Protein AF-A0A1B6HTI0-F1 (afdb_monomer)

pLDDT: mean 84.94, std 17.27, range [33.19, 98.06]

Radius of gyration: 56.76 Å; Cα contacts (8 Å, |Δi|>4): 14; chains: 1; bounding box: 113×42×189 Å

Structure (mmCIF, N/CA/C/O backbone):
data_AF-A0A1B6HTI0-F1
#
_entry.id   AF-A0A1B6HTI0-F1
#
loop_
_atom_site.group_PDB
_atom_site.id
_atom_site.type_symbol
_atom_site.label_atom_id
_atom_site.label_alt_id
_atom_site.label_comp_id
_atom_site.label_asym_id
_atom_site.label_entity_id
_atom_site.label_seq_id
_atom_site.pdbx_PDB_ins_code
_atom_site.Cartn_x
_atom_site.Cartn_y
_atom_site.Cartn_z
_atom_site.occupancy
_atom_site.B_iso_or_equiv
_atom_site.auth_seq_id
_atom_site.auth_comp_id
_atom_site.auth_asym_id
_atom_site.auth_atom_id
_atom_site.pdbx_PDB_model_num
ATOM 1 N N . MET A 1 1 ? -20.331 18.052 -27.750 1.00 40.56 1 MET A N 1
ATOM 2 C CA . MET A 1 1 ? -19.015 17.388 -27.880 1.00 40.56 1 MET A CA 1
ATOM 3 C C . MET A 1 1 ? -18.563 16.748 -26.558 1.00 40.56 1 MET A C 1
ATOM 5 O O . MET A 1 1 ? -17.476 17.022 -26.083 1.00 40.56 1 MET A O 1
ATOM 9 N N . LEU A 1 2 ? -19.399 15.906 -25.933 1.00 37.31 2 LEU A N 1
ATOM 10 C CA . LEU A 1 2 ? -19.111 15.277 -24.624 1.00 37.31 2 LEU A CA 1
ATOM 11 C C . LEU A 1 2 ? -19.532 13.792 -24.571 1.00 37.31 2 LEU A C 1
ATOM 13 O O . LEU A 1 2 ? -19.594 13.203 -23.496 1.00 37.31 2 LEU A O 1
ATOM 17 N N . ARG A 1 3 ? -19.853 13.174 -25.719 1.00 37.75 3 ARG A N 1
ATOM 18 C CA . ARG A 1 3 ? -20.312 11.773 -25.777 1.00 37.75 3 ARG A CA 1
ATOM 19 C C . ARG A 1 3 ? -19.250 10.768 -26.225 1.00 37.75 3 ARG A C 1
ATOM 21 O O . ARG A 1 3 ? -19.410 9.596 -25.904 1.00 37.75 3 ARG A O 1
ATOM 28 N N . ASP A 1 4 ? -18.139 11.207 -26.813 1.00 40.34 4 ASP A N 1
ATOM 29 C CA . ASP A 1 4 ? -17.169 10.269 -27.403 1.00 40.34 4 ASP A CA 1
ATOM 30 C C . ASP A 1 4 ? -16.055 9.817 -26.439 1.00 40.34 4 ASP A C 1
ATOM 32 O O . ASP A 1 4 ? -15.454 8.764 -26.641 1.00 40.34 4 ASP A O 1
ATOM 36 N N . ASN A 1 5 ? -15.871 10.501 -25.301 1.00 38.66 5 ASN A N 1
ATOM 37 C CA . ASN A 1 5 ? -14.881 10.124 -24.276 1.00 38.66 5 ASN A CA 1
ATOM 38 C C . ASN A 1 5 ? -15.295 8.940 -23.382 1.00 38.66 5 ASN A C 1
ATOM 40 O O . ASN A 1 5 ? -14.497 8.473 -22.572 1.00 38.66 5 ASN A O 1
ATOM 44 N N . LYS A 1 6 ? -16.526 8.421 -23.511 1.00 41.34 6 LYS A N 1
ATOM 45 C CA . LYS A 1 6 ? -16.956 7.235 -22.748 1.00 41.34 6 LYS A CA 1
ATOM 46 C C . LYS A 1 6 ? -16.419 5.919 -23.316 1.00 41.34 6 LYS A C 1
ATOM 48 O O . LYS A 1 6 ? -16.275 4.973 -22.551 1.00 41.34 6 LYS A O 1
ATOM 53 N N . SER A 1 7 ? -16.092 5.862 -24.610 1.00 43.28 7 SER A N 1
ATOM 54 C CA . SER A 1 7 ? -15.631 4.620 -25.254 1.00 43.28 7 SER A CA 1
ATOM 55 C C . SER A 1 7 ? -14.179 4.259 -24.910 1.00 43.28 7 SER A C 1
ATOM 57 O O . SER A 1 7 ? -13.844 3.081 -24.825 1.00 43.28 7 SER A O 1
ATOM 59 N N . PHE A 1 8 ? -13.338 5.262 -24.635 1.00 41.91 8 PHE A N 1
ATOM 60 C CA . PHE A 1 8 ? -11.923 5.066 -24.303 1.00 41.91 8 PHE A CA 1
ATOM 61 C C . PHE A 1 8 ? -11.697 4.703 -22.825 1.00 41.91 8 PHE A C 1
ATOM 63 O O . PHE A 1 8 ? -10.754 3.999 -22.486 1.00 41.91 8 PHE A O 1
ATOM 70 N N . LEU A 1 9 ? -12.587 5.144 -21.928 1.00 39.84 9 LEU A N 1
ATOM 71 C CA . LEU A 1 9 ? -12.497 4.836 -20.494 1.00 39.84 9 LEU A CA 1
ATOM 72 C C . LEU A 1 9 ? -13.177 3.506 -20.120 1.00 39.84 9 LEU A C 1
ATOM 74 O O . LEU A 1 9 ? -12.804 2.884 -19.122 1.00 39.84 9 LEU A O 1
ATOM 78 N N . SER A 1 10 ? -14.135 3.021 -20.922 1.00 41.34 10 SER A N 1
ATOM 79 C CA . SER A 1 10 ? -14.778 1.718 -20.681 1.00 41.34 10 SER A CA 1
ATOM 80 C C . SER A 1 10 ? -13.881 0.524 -21.016 1.00 41.34 10 SER A C 1
ATOM 82 O O . SER A 1 10 ? -14.071 -0.554 -20.463 1.00 41.34 10 SER A O 1
ATOM 84 N N . SER A 1 11 ? -12.893 0.690 -21.898 1.00 40.56 11 SER A N 1
ATOM 85 C CA . SER A 1 11 ? -11.950 -0.375 -22.267 1.00 40.56 11 SER A CA 1
ATOM 86 C C . SER A 1 11 ? -10.852 -0.605 -21.221 1.00 40.56 11 SER A C 1
ATOM 88 O O . SER A 1 11 ? -10.284 -1.694 -21.176 1.00 40.56 11 SER A O 1
ATOM 90 N N . ILE A 1 12 ? -10.583 0.377 -20.352 1.00 42.47 12 ILE A N 1
ATOM 91 C CA . ILE A 1 12 ? -9.500 0.314 -19.353 1.00 42.47 12 ILE A CA 1
ATOM 92 C C . ILE A 1 12 ? -9.990 -0.262 -18.014 1.00 42.47 12 ILE A C 1
ATOM 94 O O . ILE A 1 12 ? -9.231 -0.911 -17.300 1.00 42.47 12 ILE A O 1
ATOM 98 N N . THR A 1 13 ? -11.276 -0.113 -17.688 1.00 38.06 13 THR A N 1
ATOM 99 C CA . THR A 1 13 ? -11.854 -0.617 -16.427 1.00 38.06 13 THR A CA 1
ATOM 100 C C . THR A 1 13 ? -12.313 -2.081 -16.486 1.00 38.06 13 THR A C 1
ATOM 102 O O . THR A 1 13 ? -12.530 -2.692 -15.445 1.00 38.06 13 THR A O 1
ATOM 105 N N . ALA A 1 14 ? -12.403 -2.690 -17.675 1.00 36.19 14 ALA A N 1
ATOM 106 C CA . ALA A 1 14 ? -12.912 -4.056 -17.848 1.00 36.19 14 ALA A CA 1
ATOM 107 C C . ALA A 1 14 ? -11.855 -5.179 -17.723 1.00 36.19 14 ALA A C 1
ATOM 109 O O . ALA A 1 14 ? -12.197 -6.351 -17.863 1.00 36.19 14 ALA A O 1
ATOM 110 N N . LYS A 1 15 ? -10.578 -4.864 -17.461 1.00 45.03 15 LYS A N 1
ATOM 111 C CA . LYS A 1 15 ? -9.481 -5.855 -17.412 1.00 45.03 15 LYS A CA 1
ATOM 112 C C . LYS A 1 15 ? -8.859 -6.058 -16.022 1.00 45.03 15 LYS A C 1
ATOM 114 O O . LYS A 1 15 ? -7.686 -6.390 -15.922 1.00 45.03 15 LYS A O 1
ATOM 119 N N . SER A 1 16 ? -9.642 -5.959 -14.944 1.00 41.16 16 SER A N 1
ATOM 120 C CA . SER A 1 16 ? -9.239 -6.520 -13.635 1.00 41.16 16 SER A CA 1
ATOM 121 C C . SER A 1 16 ? -9.658 -7.993 -13.459 1.00 41.16 16 SER A C 1
ATOM 123 O O . SER A 1 16 ? -9.790 -8.482 -12.338 1.00 41.16 16 SER A O 1
ATOM 125 N N . GLY A 1 17 ? -9.903 -8.701 -14.565 1.00 35.47 17 GLY A N 1
ATOM 126 C CA . GLY A 1 17 ? -10.264 -10.114 -14.592 1.00 35.47 17 GLY A CA 1
ATOM 127 C C . GLY A 1 17 ? -9.179 -10.931 -15.280 1.00 35.47 17 GLY A C 1
ATOM 128 O O . GLY A 1 17 ? -9.035 -10.881 -16.498 1.00 35.47 17 GLY A O 1
ATOM 129 N N . ASN A 1 18 ? -8.428 -11.665 -14.466 1.00 44.03 18 ASN A N 1
ATOM 130 C CA . ASN A 1 18 ? -7.494 -12.735 -14.801 1.00 44.03 18 ASN A CA 1
ATOM 131 C C . ASN A 1 18 ? -7.735 -13.384 -16.189 1.00 44.03 18 ASN A C 1
ATOM 133 O O . ASN A 1 18 ? -8.681 -14.149 -16.355 1.00 44.03 18 ASN A O 1
ATOM 137 N N . SER A 1 19 ? -6.896 -13.096 -17.191 1.00 33.19 19 SER A N 1
ATOM 138 C CA . SER A 1 19 ? -6.660 -13.980 -18.346 1.00 33.19 19 SER A CA 1
ATOM 139 C C . SER A 1 19 ? -5.492 -13.486 -19.203 1.00 33.19 19 SER A C 1
ATOM 141 O O . SER A 1 19 ? -5.392 -12.315 -19.562 1.00 33.19 19 SER A O 1
ATOM 143 N N . SER A 1 20 ? -4.609 -14.426 -19.530 1.00 43.84 20 SER A N 1
ATOM 144 C CA . SER A 1 20 ? -3.584 -14.330 -20.567 1.00 43.84 20 SER A CA 1
ATOM 145 C C . SER A 1 20 ? -4.188 -13.807 -21.875 1.00 43.84 20 SER A C 1
ATOM 147 O O . SER A 1 20 ? -4.957 -14.512 -22.527 1.00 43.84 20 SER A O 1
ATOM 149 N N . VAL A 1 21 ? -3.861 -12.572 -22.266 1.00 35.88 21 VAL A N 1
ATOM 150 C CA . VAL A 1 21 ? -4.208 -12.030 -23.585 1.00 35.88 21 VAL A CA 1
ATOM 151 C C . VAL A 1 21 ? -2.997 -11.288 -24.126 1.00 35.88 21 VAL A C 1
ATOM 153 O O . VAL A 1 21 ? -2.669 -10.192 -23.687 1.00 35.88 21 VAL A O 1
ATOM 156 N N . ARG A 1 22 ? -2.343 -11.934 -25.091 1.00 36.66 22 ARG A N 1
ATOM 157 C CA . ARG A 1 22 ? -1.335 -11.393 -26.006 1.00 36.66 22 ARG A CA 1
ATOM 158 C C . ARG A 1 22 ? -1.729 -9.970 -26.433 1.00 36.66 22 ARG A C 1
ATOM 160 O O . ARG A 1 22 ? -2.713 -9.800 -27.152 1.00 36.66 22 ARG A O 1
ATOM 167 N N . GLU A 1 23 ? -0.998 -8.966 -25.955 1.00 38.53 23 GLU A N 1
ATOM 168 C CA . GLU A 1 23 ? -1.217 -7.559 -26.301 1.00 38.53 23 GLU A CA 1
ATOM 169 C C . GLU A 1 23 ? -0.928 -7.354 -27.790 1.00 38.53 23 GLU A C 1
ATOM 171 O O . GLU A 1 23 ? 0.210 -7.437 -28.248 1.00 38.53 23 GLU A O 1
ATOM 176 N N . GLN A 1 24 ? -1.982 -7.139 -28.575 1.00 38.59 24 GLN A N 1
ATOM 177 C CA . GLN A 1 24 ? -1.845 -6.494 -29.874 1.00 38.59 24 GLN A CA 1
ATOM 178 C C . GLN A 1 24 ? -1.640 -4.992 -29.627 1.00 38.59 24 GLN A C 1
ATOM 180 O O . GLN A 1 24 ? -2.386 -4.429 -28.818 1.00 38.59 24 GLN A O 1
ATOM 185 N N . PRO A 1 25 ? -0.669 -4.346 -30.298 1.00 42.59 25 PRO A N 1
ATOM 186 C CA . PRO A 1 25 ? -0.415 -2.919 -30.132 1.00 42.59 25 PRO A CA 1
ATOM 187 C C . PRO A 1 25 ? -1.673 -2.115 -30.488 1.00 42.59 25 PRO A C 1
ATOM 189 O O . PRO A 1 25 ? -2.406 -2.459 -31.422 1.00 42.59 25 PRO A O 1
ATOM 192 N N . ALA A 1 26 ? -1.965 -1.078 -29.701 1.00 63.59 26 ALA A N 1
ATOM 193 C CA . ALA A 1 26 ? -3.155 -0.247 -29.880 1.00 63.59 26 ALA A CA 1
ATOM 194 C C . ALA A 1 26 ? -3.166 0.383 -31.289 1.00 63.59 26 ALA A C 1
ATOM 196 O O . ALA A 1 26 ? -2.109 0.644 -31.855 1.00 63.59 26 ALA A O 1
ATOM 197 N N . LYS A 1 27 ? -4.345 0.656 -31.872 1.00 59.34 27 LYS A N 1
ATOM 198 C CA . LYS A 1 27 ? -4.475 1.249 -33.228 1.00 59.34 27 LYS A CA 1
ATOM 199 C C . LYS A 1 27 ? -3.588 2.485 -33.445 1.00 59.34 27 LYS A C 1
ATOM 201 O O . LYS A 1 27 ? -3.054 2.671 -34.533 1.00 59.34 27 LYS A O 1
ATOM 206 N N . ASP A 1 28 ? -3.390 3.280 -32.401 1.00 64.31 28 ASP A N 1
ATOM 207 C CA . ASP A 1 28 ? -2.548 4.479 -32.427 1.00 64.31 28 ASP A CA 1
ATOM 208 C C . ASP A 1 28 ? -1.057 4.146 -32.603 1.00 64.31 28 ASP A C 1
ATOM 210 O O . ASP A 1 28 ? -0.312 4.876 -33.245 1.00 64.31 28 ASP A O 1
ATOM 214 N N . GLU A 1 29 ? -0.623 3.001 -32.087 1.00 66.25 29 GLU A N 1
ATOM 215 C CA . GLU A 1 29 ? 0.746 2.499 -32.188 1.00 66.25 29 GLU A CA 1
ATOM 216 C C . GLU A 1 29 ? 1.046 1.958 -33.595 1.00 66.25 29 GLU A C 1
ATOM 218 O O . GLU A 1 29 ? 2.151 2.132 -34.107 1.00 66.25 29 GLU A O 1
ATOM 223 N N . TYR A 1 30 ? 0.028 1.410 -34.269 1.00 72.31 30 TYR A N 1
ATOM 224 C CA . TYR A 1 30 ? 0.107 1.043 -35.685 1.00 72.31 30 TYR A CA 1
ATOM 225 C C . TYR A 1 30 ? 0.225 2.277 -36.592 1.00 72.31 30 TYR A C 1
ATOM 227 O O . TYR A 1 30 ? 1.070 2.302 -37.483 1.00 72.31 30 TYR A O 1
ATOM 235 N N . HIS A 1 31 ? -0.559 3.328 -36.328 1.00 75.06 31 HIS A N 1
ATOM 236 C CA . HIS A 1 31 ? -0.460 4.588 -37.070 1.00 75.06 31 HIS A CA 1
ATOM 237 C C . HIS A 1 31 ? 0.896 5.283 -36.880 1.00 75.06 31 HIS A C 1
ATOM 239 O O . HIS A 1 31 ? 1.433 5.838 -37.835 1.00 75.06 31 HIS A O 1
ATOM 245 N N . ILE A 1 32 ? 1.492 5.211 -35.685 1.00 78.69 32 ILE A N 1
ATOM 246 C CA . ILE A 1 32 ? 2.848 5.732 -35.446 1.00 78.69 32 ILE A CA 1
ATOM 247 C C . ILE A 1 32 ? 3.882 4.975 -36.291 1.00 78.69 32 ILE A C 1
ATOM 249 O O . ILE A 1 32 ? 4.694 5.609 -36.960 1.00 78.69 32 ILE A O 1
ATOM 253 N N . MET A 1 33 ? 3.825 3.639 -36.321 1.00 80.50 33 MET A N 1
ATOM 254 C CA . MET A 1 33 ? 4.720 2.823 -37.155 1.00 80.50 33 MET A CA 1
ATOM 255 C C . MET A 1 33 ? 4.557 3.099 -38.658 1.00 80.50 33 MET A C 1
ATOM 257 O O . MET A 1 33 ? 5.528 3.057 -39.414 1.00 80.50 33 MET A O 1
ATOM 261 N N . GLU A 1 34 ? 3.331 3.360 -39.109 1.00 85.25 34 GLU A N 1
ATOM 262 C CA . GLU A 1 34 ? 3.035 3.686 -40.505 1.00 85.25 34 GLU A CA 1
ATOM 263 C C . GLU A 1 34 ? 3.629 5.047 -40.899 1.00 85.25 34 GLU A C 1
ATOM 265 O O . GLU A 1 34 ? 4.326 5.139 -41.909 1.00 85.25 34 GLU A O 1
ATOM 270 N N . ILE A 1 35 ? 3.488 6.062 -40.039 1.00 85.38 35 ILE A N 1
ATOM 271 C CA . ILE A 1 35 ? 4.112 7.383 -40.219 1.00 85.38 35 ILE A CA 1
ATOM 272 C C . ILE A 1 35 ? 5.646 7.280 -40.226 1.00 85.38 35 ILE A C 1
ATOM 274 O O . ILE A 1 35 ? 6.305 7.908 -41.055 1.00 85.38 35 ILE A O 1
ATOM 278 N N . GLU A 1 36 ? 6.239 6.469 -39.342 1.00 86.44 36 GLU A N 1
ATOM 279 C CA . GLU A 1 36 ? 7.692 6.234 -39.333 1.00 86.44 36 GLU A CA 1
ATOM 280 C C . GLU A 1 36 ? 8.169 5.611 -40.652 1.00 86.44 36 GLU A C 1
ATOM 282 O O . GLU A 1 36 ? 9.200 5.999 -41.209 1.00 86.44 36 GLU A O 1
ATOM 287 N N . LYS A 1 37 ? 7.403 4.662 -41.195 1.00 88.88 37 LYS A N 1
ATOM 288 C CA . LYS A 1 37 ? 7.700 4.040 -42.486 1.00 88.88 37 LYS A CA 1
ATOM 289 C C . LYS A 1 37 ? 7.603 5.043 -43.640 1.00 88.88 37 LYS A C 1
ATOM 291 O O . LYS A 1 37 ? 8.460 5.029 -44.525 1.00 88.88 37 LYS A O 1
ATOM 296 N N . GLU A 1 38 ? 6.595 5.909 -43.632 1.00 90.12 38 GLU A N 1
ATOM 297 C CA . GLU A 1 38 ? 6.418 6.953 -44.646 1.00 90.12 38 GLU A CA 1
ATOM 298 C C . GLU A 1 38 ? 7.545 7.990 -44.615 1.00 90.12 38 GLU A C 1
ATOM 300 O O . GLU A 1 38 ? 8.076 8.341 -45.669 1.00 90.12 38 GLU A O 1
ATOM 305 N N . ILE A 1 39 ? 7.978 8.423 -43.427 1.00 89.88 39 ILE A N 1
ATOM 306 C CA . ILE A 1 39 ? 9.097 9.365 -43.273 1.00 89.88 39 ILE A CA 1
ATOM 307 C C . ILE A 1 39 ? 10.400 8.758 -43.787 1.00 89.88 39 ILE A C 1
ATOM 309 O O . ILE A 1 39 ? 11.094 9.404 -44.567 1.00 89.88 39 ILE A O 1
ATOM 313 N N . ASN A 1 40 ? 10.691 7.499 -43.452 1.00 88.44 40 ASN A N 1
ATOM 314 C CA . ASN A 1 40 ? 11.875 6.804 -43.968 1.00 88.44 40 ASN A CA 1
ATOM 315 C C . ASN A 1 40 ? 11.866 6.694 -45.506 1.00 88.44 40 ASN A C 1
ATOM 317 O O . ASN A 1 40 ? 12.900 6.838 -46.158 1.00 88.44 40 ASN A O 1
ATOM 321 N N . ASN A 1 41 ? 10.696 6.471 -46.112 1.00 90.69 41 ASN A N 1
ATOM 322 C CA . ASN A 1 41 ? 10.568 6.427 -47.569 1.00 90.69 41 ASN A CA 1
ATOM 323 C C . ASN A 1 41 ? 10.753 7.816 -48.212 1.00 90.69 41 ASN A C 1
ATOM 325 O O . ASN A 1 41 ? 11.413 7.962 -49.246 1.00 90.69 41 ASN A O 1
ATOM 329 N N . CYS A 1 42 ? 10.208 8.853 -47.575 1.00 89.25 42 CYS A N 1
ATOM 330 C CA . CYS A 1 42 ? 10.412 10.243 -47.973 1.00 89.25 42 CYS A CA 1
ATOM 331 C C . CYS A 1 42 ? 11.893 10.644 -47.887 1.00 89.25 42 CYS A C 1
ATOM 333 O O . CYS A 1 42 ? 12.388 11.304 -48.796 1.00 89.25 42 CYS A O 1
ATOM 335 N N . GLU A 1 43 ? 12.630 10.186 -46.870 1.00 89.56 43 GLU A N 1
ATOM 336 C CA . GLU A 1 43 ? 14.074 10.429 -46.733 1.00 89.56 43 GLU A CA 1
ATOM 337 C C . GLU A 1 43 ? 14.852 9.892 -47.930 1.00 89.56 43 GLU A C 1
ATOM 339 O O . GLU A 1 43 ? 15.664 10.595 -48.536 1.00 89.56 43 GLU A O 1
ATOM 344 N N . GLN A 1 44 ? 14.569 8.642 -48.296 1.00 89.12 44 GLN A N 1
ATOM 345 C CA . GLN A 1 44 ? 15.219 7.977 -49.416 1.00 89.12 44 GLN A CA 1
ATOM 346 C C . GLN A 1 44 ? 14.913 8.685 -50.744 1.00 89.12 44 GLN A C 1
ATOM 348 O O . GLN A 1 44 ? 15.797 8.854 -51.589 1.00 89.12 44 GLN A O 1
ATOM 353 N N . THR A 1 45 ? 13.675 9.153 -50.903 1.00 90.38 45 THR A N 1
ATOM 354 C CA . THR A 1 45 ? 13.231 9.905 -52.082 1.00 90.38 45 THR A CA 1
ATOM 355 C C . THR A 1 45 ? 13.904 11.280 -52.153 1.00 90.38 45 THR A C 1
ATOM 357 O O . THR A 1 45 ? 14.453 11.637 -53.195 1.00 90.38 45 THR A O 1
ATOM 360 N N . CYS A 1 46 ? 13.952 12.021 -51.041 1.00 88.94 46 CYS A N 1
ATOM 361 C CA . CYS A 1 46 ? 14.636 13.312 -50.937 1.00 88.94 46 CYS A CA 1
ATOM 362 C C . CYS A 1 46 ? 16.133 13.192 -51.243 1.00 88.94 46 CYS A C 1
ATOM 364 O O . CYS A 1 46 ? 16.663 14.003 -51.996 1.00 88.94 46 CYS A O 1
ATOM 366 N N . ARG A 1 47 ? 16.812 12.157 -50.727 1.00 89.38 47 ARG A N 1
ATOM 367 C CA . ARG A 1 47 ? 18.236 11.905 -51.015 1.00 89.38 47 ARG A CA 1
ATOM 368 C C . ARG A 1 47 ? 18.499 11.656 -52.495 1.00 89.38 47 ARG A C 1
ATOM 370 O O . ARG A 1 47 ? 19.437 12.225 -53.045 1.00 89.38 47 ARG A O 1
ATOM 377 N N . THR A 1 48 ? 17.669 10.830 -53.127 1.00 89.81 48 THR A N 1
ATOM 378 C CA . THR A 1 48 ? 17.806 10.500 -54.554 1.00 89.81 48 THR A CA 1
ATOM 379 C C . THR A 1 48 ? 17.573 11.743 -55.416 1.00 89.81 48 THR A C 1
ATOM 381 O O . THR A 1 48 ? 18.393 12.071 -56.266 1.00 89.81 48 THR A O 1
ATOM 384 N N . MET A 1 49 ? 16.522 12.511 -55.114 1.00 88.00 49 MET A N 1
ATOM 385 C CA . MET A 1 49 ? 16.219 13.765 -55.806 1.00 88.00 49 MET A CA 1
ATOM 386 C C . MET A 1 49 ? 17.333 14.812 -55.638 1.00 88.00 49 MET A C 1
ATOM 388 O O . MET A 1 49 ? 17.679 15.492 -56.600 1.00 88.00 49 MET A O 1
ATOM 392 N N . CYS A 1 50 ? 17.918 14.947 -54.444 1.00 87.69 50 CYS A N 1
ATOM 393 C CA . CYS A 1 50 ? 19.051 15.849 -54.228 1.00 87.69 50 CYS A CA 1
ATOM 394 C C . CYS A 1 50 ? 20.270 15.447 -55.072 1.00 87.69 50 CYS A C 1
ATOM 396 O O . CYS A 1 50 ? 20.852 16.318 -55.713 1.00 87.69 50 CYS A O 1
ATOM 398 N N . ALA A 1 51 ? 20.608 14.153 -55.136 1.00 87.69 51 ALA A N 1
ATOM 399 C CA . ALA A 1 51 ? 21.717 13.656 -55.955 1.00 87.69 51 ALA A CA 1
ATOM 400 C C . ALA A 1 51 ? 21.517 13.959 -57.454 1.00 87.69 51 ALA A C 1
ATOM 402 O O . ALA A 1 51 ? 22.437 14.429 -58.120 1.00 87.69 51 ALA A O 1
ATOM 403 N N . ASP A 1 52 ? 20.297 13.786 -57.971 1.00 86.31 52 ASP A N 1
ATOM 404 C CA . ASP A 1 52 ? 19.978 14.088 -59.372 1.00 86.31 52 ASP A CA 1
ATOM 405 C C . ASP A 1 52 ? 20.075 15.596 -59.684 1.00 86.31 52 ASP A C 1
ATOM 407 O O . ASP A 1 52 ? 20.553 15.998 -60.750 1.00 86.31 52 ASP A O 1
ATOM 411 N N . LEU A 1 53 ? 19.652 16.454 -58.747 1.00 86.06 53 LEU A N 1
ATOM 412 C CA . LEU A 1 53 ? 19.658 17.914 -58.908 1.00 86.06 53 LEU A CA 1
ATOM 413 C C . LEU A 1 53 ? 21.059 18.537 -58.795 1.00 86.06 53 LEU A C 1
ATOM 415 O O . LEU A 1 53 ? 21.263 19.642 -59.313 1.00 86.06 53 LEU A O 1
ATOM 419 N N . GLU A 1 54 ? 22.014 17.852 -58.160 1.00 85.12 54 GLU A N 1
ATOM 420 C CA . GLU A 1 54 ? 23.417 18.279 -58.040 1.00 85.12 54 GLU A CA 1
ATOM 421 C C . GLU A 1 54 ? 24.167 18.252 -59.381 1.00 85.12 54 GLU A C 1
ATOM 423 O O . GLU A 1 54 ? 25.104 19.027 -59.577 1.00 85.12 54 GLU A O 1
ATOM 428 N N . HIS A 1 55 ? 23.727 17.433 -60.341 1.00 82.94 55 HIS A N 1
ATOM 429 C CA . HIS A 1 55 ? 24.376 17.292 -61.647 1.00 82.94 55 HIS A CA 1
ATOM 430 C C . HIS A 1 55 ? 24.085 18.439 -62.634 1.00 82.94 55 HIS A C 1
ATOM 432 O O . HIS A 1 55 ? 24.706 18.497 -63.698 1.00 82.94 55 HIS A O 1
ATOM 438 N N . SER A 1 56 ? 23.180 19.371 -62.301 1.00 83.62 56 SER A N 1
ATOM 439 C CA . SER A 1 56 ? 22.838 20.519 -63.152 1.00 83.62 56 SER A CA 1
ATOM 440 C C . SER A 1 56 ? 23.071 21.871 -62.443 1.00 83.62 56 SER A C 1
ATOM 442 O O . SER A 1 56 ? 22.520 22.123 -61.365 1.00 83.62 56 SER A O 1
ATOM 444 N N . PRO A 1 57 ? 23.837 22.804 -63.053 1.00 75.44 57 PRO A N 1
ATOM 445 C CA . PRO A 1 57 ? 24.163 24.106 -62.456 1.00 75.44 57 PRO A CA 1
ATOM 446 C C . PRO A 1 57 ? 22.946 24.991 -62.155 1.00 75.44 57 PRO A C 1
ATOM 448 O O . PRO A 1 57 ? 22.987 25.826 -61.253 1.00 75.44 57 PRO A O 1
ATOM 451 N N . LEU A 1 58 ? 21.852 24.824 -62.907 1.00 79.62 58 LEU A N 1
ATOM 452 C CA . LEU A 1 58 ? 20.621 25.604 -62.736 1.00 79.62 58 LEU A CA 1
ATOM 453 C C . LEU A 1 58 ? 19.754 25.086 -61.577 1.00 79.62 58 LEU A C 1
ATOM 455 O O . LEU A 1 58 ? 18.957 25.845 -61.019 1.00 79.62 58 LEU A O 1
ATOM 459 N N . THR A 1 59 ? 19.908 23.811 -61.210 1.00 81.56 59 THR A N 1
ATOM 460 C CA . THR A 1 59 ? 19.079 23.127 -60.207 1.00 81.56 59 THR A CA 1
ATOM 461 C C . THR A 1 59 ? 19.782 22.914 -58.871 1.00 81.56 59 THR A C 1
ATOM 463 O O . THR A 1 59 ? 19.106 22.845 -57.847 1.00 81.56 59 THR A O 1
ATOM 466 N N . SER A 1 60 ? 21.117 22.908 -58.848 1.00 81.19 60 SER A N 1
ATOM 467 C CA . SER A 1 60 ? 21.930 22.699 -57.640 1.00 81.19 60 SER A CA 1
ATOM 468 C C . SER A 1 60 ? 21.585 23.666 -56.490 1.00 81.19 60 SER A C 1
ATOM 470 O O . SER A 1 60 ? 21.583 23.280 -55.323 1.00 81.19 60 SER A O 1
ATOM 472 N N . ARG A 1 61 ? 21.154 24.900 -56.795 1.00 82.00 61 ARG A N 1
ATOM 473 C CA . ARG A 1 61 ? 20.702 25.882 -55.786 1.00 82.00 61 ARG A CA 1
ATOM 474 C C . ARG A 1 61 ? 19.492 25.434 -54.950 1.00 82.00 61 ARG A C 1
ATOM 476 O O . ARG A 1 61 ? 19.314 25.935 -53.845 1.00 82.00 61 ARG A O 1
ATOM 483 N N . TYR A 1 62 ? 18.657 24.525 -55.462 1.00 86.25 62 TYR A N 1
ATOM 484 C CA . TYR A 1 62 ? 17.464 24.036 -54.758 1.00 86.25 62 TYR A CA 1
ATOM 485 C C . TYR A 1 62 ? 17.779 22.927 -53.750 1.00 86.25 62 TYR A C 1
ATOM 487 O O . TYR A 1 62 ? 16.999 22.719 -52.826 1.00 86.25 62 TYR A O 1
ATOM 495 N N . VAL A 1 63 ? 18.934 22.265 -53.873 1.00 88.81 63 VAL A N 1
ATOM 496 C CA . VAL A 1 63 ? 19.374 21.196 -52.959 1.00 88.81 63 VAL A CA 1
ATOM 497 C C . VAL A 1 63 ? 19.485 21.717 -51.523 1.00 88.81 63 VAL A C 1
ATOM 499 O O . VAL A 1 63 ? 19.031 21.064 -50.586 1.00 88.81 63 VAL A O 1
ATOM 502 N N . ALA A 1 64 ? 20.003 22.937 -51.347 1.00 87.12 64 ALA A N 1
ATOM 503 C CA . ALA A 1 64 ? 20.088 23.584 -50.038 1.00 87.12 64 ALA A CA 1
ATOM 504 C C . ALA A 1 64 ? 18.704 23.822 -49.404 1.00 87.12 64 ALA A C 1
ATOM 506 O O . ALA A 1 64 ? 18.535 23.615 -48.203 1.00 87.12 64 ALA A O 1
ATOM 507 N N . GLU A 1 65 ? 17.708 24.212 -50.205 1.00 88.44 65 GLU A N 1
ATOM 508 C CA . GLU A 1 65 ? 16.347 24.466 -49.720 1.00 88.44 65 GLU A CA 1
ATOM 509 C C . GLU A 1 65 ? 15.605 23.158 -49.406 1.00 88.44 65 GLU A C 1
ATOM 511 O O . GLU A 1 65 ? 14.936 23.058 -48.380 1.00 88.44 65 GLU A O 1
ATOM 516 N N . ILE A 1 66 ? 15.786 22.120 -50.231 1.00 90.00 66 ILE A N 1
ATOM 517 C CA . ILE A 1 66 ? 15.224 20.781 -49.992 1.00 90.00 66 ILE A CA 1
ATOM 518 C C . ILE A 1 66 ? 15.787 20.189 -48.694 1.00 90.00 66 ILE A C 1
ATOM 520 O O . ILE A 1 66 ? 15.016 19.739 -47.846 1.00 90.00 66 ILE A O 1
ATOM 524 N N . ASN A 1 67 ? 17.106 20.259 -48.488 1.00 89.25 67 ASN A N 1
ATOM 525 C CA . ASN A 1 67 ? 17.740 19.793 -47.251 1.00 89.25 67 ASN A CA 1
ATOM 526 C C . ASN A 1 67 ? 17.269 20.599 -46.030 1.00 89.25 67 ASN A C 1
ATOM 528 O O . ASN A 1 67 ? 16.991 20.025 -44.980 1.00 89.25 67 ASN A O 1
ATOM 532 N N . ARG A 1 68 ? 17.092 21.920 -46.168 1.00 92.62 68 ARG A N 1
ATOM 533 C CA . ARG A 1 68 ? 16.544 22.768 -45.099 1.00 92.62 68 ARG A CA 1
ATOM 534 C C . ARG A 1 68 ? 15.119 22.360 -44.713 1.00 92.62 68 ARG A C 1
ATOM 536 O O . ARG A 1 68 ? 14.806 22.293 -43.523 1.00 92.62 68 ARG A O 1
ATOM 543 N N . ILE A 1 69 ? 14.251 22.108 -45.693 1.00 91.81 69 ILE A N 1
ATOM 544 C CA . ILE A 1 69 ? 12.871 21.658 -45.456 1.00 91.81 69 ILE A CA 1
ATOM 545 C C . ILE A 1 69 ? 12.872 20.269 -44.807 1.00 91.81 69 ILE A C 1
ATOM 547 O O . ILE A 1 69 ? 12.134 20.047 -43.846 1.00 91.81 69 ILE A O 1
ATOM 551 N N . TRP A 1 70 ? 13.734 19.365 -45.275 1.00 91.12 70 TRP A N 1
ATOM 552 C CA . TRP A 1 70 ? 13.909 18.029 -44.707 1.00 91.12 70 TRP A CA 1
ATOM 553 C C . TRP A 1 70 ? 14.333 18.072 -43.232 1.00 91.12 70 TRP A C 1
ATOM 555 O O . TRP A 1 70 ? 13.722 17.419 -42.386 1.00 91.12 70 TRP A O 1
ATOM 565 N N . ASP A 1 71 ? 15.309 18.915 -42.888 1.00 92.38 71 ASP A N 1
ATOM 566 C CA . ASP A 1 71 ? 15.750 19.110 -41.505 1.00 92.38 71 ASP A CA 1
ATOM 567 C C . ASP A 1 71 ? 14.627 19.638 -40.603 1.00 92.38 71 ASP A C 1
ATOM 569 O O . ASP A 1 71 ? 14.498 19.223 -39.448 1.00 92.38 71 ASP A O 1
ATOM 573 N N . LEU A 1 72 ? 13.803 20.563 -41.108 1.00 93.38 72 LEU A N 1
ATOM 574 C CA . LEU A 1 72 ? 12.647 21.085 -40.374 1.00 93.38 72 LEU A CA 1
ATOM 575 C C . LEU A 1 72 ? 11.572 20.011 -40.170 1.00 93.38 72 LEU A C 1
ATOM 577 O O . LEU A 1 72 ? 11.035 19.899 -39.064 1.00 93.38 72 LEU A O 1
ATOM 581 N N . LEU A 1 73 ? 11.295 19.201 -41.194 1.00 91.75 73 LEU A N 1
ATOM 582 C CA . LEU A 1 73 ? 10.357 18.082 -41.114 1.00 91.75 73 LEU A CA 1
ATOM 583 C C . LEU A 1 73 ? 10.816 17.053 -40.073 1.00 91.75 73 LEU A C 1
ATOM 585 O O . LEU A 1 73 ? 10.040 16.693 -39.189 1.00 91.75 73 LEU A O 1
ATOM 589 N N . ASN A 1 74 ? 12.091 16.660 -40.104 1.00 89.81 74 ASN A N 1
ATOM 590 C CA . ASN A 1 74 ? 12.666 15.724 -39.136 1.00 89.81 74 ASN A CA 1
ATOM 591 C C . ASN A 1 74 ? 12.652 16.270 -37.709 1.00 89.81 74 ASN A C 1
ATOM 593 O O . ASN A 1 74 ? 12.313 15.549 -36.770 1.00 89.81 74 ASN A O 1
ATOM 597 N N . LYS A 1 75 ? 12.979 17.553 -37.517 1.00 94.19 75 LYS A N 1
ATOM 598 C CA . LYS A 1 75 ? 12.861 18.201 -36.201 1.00 94.19 75 LYS A CA 1
ATOM 599 C C . LYS A 1 75 ? 11.419 18.174 -35.695 1.00 94.19 75 LYS A C 1
ATOM 601 O O . LYS A 1 75 ? 11.196 17.839 -34.534 1.00 94.19 75 LYS A O 1
ATOM 606 N N . SER A 1 76 ? 10.451 18.491 -36.554 1.00 91.06 76 SER A N 1
ATOM 607 C CA . SER A 1 76 ? 9.024 18.452 -36.217 1.00 91.06 76 SER A CA 1
ATOM 608 C C . SER A 1 76 ? 8.564 17.039 -35.843 1.00 91.06 76 SER A C 1
ATOM 610 O O . SER A 1 76 ? 7.947 16.848 -34.794 1.00 91.06 76 SER A O 1
ATOM 612 N N . HIS A 1 77 ? 8.943 16.031 -36.633 1.00 90.44 77 HIS A N 1
ATOM 613 C CA . HIS A 1 77 ? 8.604 14.635 -36.367 1.00 90.44 77 HIS A CA 1
ATOM 614 C C . HIS A 1 77 ? 9.216 14.124 -35.055 1.00 90.44 77 HIS A C 1
ATOM 616 O O . HIS A 1 77 ? 8.510 13.563 -34.218 1.00 90.44 77 HIS A O 1
ATOM 622 N N . ASN A 1 78 ? 10.500 14.401 -34.812 1.00 89.81 78 ASN A N 1
ATOM 623 C CA . ASN A 1 78 ? 11.166 14.034 -33.560 1.00 89.81 78 ASN A CA 1
ATOM 624 C C . ASN A 1 78 ? 10.514 14.698 -32.339 1.00 89.81 78 ASN A C 1
ATOM 626 O O . ASN A 1 78 ? 10.392 14.075 -31.284 1.00 89.81 78 ASN A O 1
ATOM 630 N N . ASN A 1 79 ? 10.070 15.950 -32.470 1.00 91.19 79 ASN A N 1
ATOM 631 C CA . ASN A 1 79 ? 9.319 16.624 -31.413 1.00 91.19 79 ASN A CA 1
ATOM 632 C C . ASN A 1 79 ? 7.945 15.976 -31.195 1.00 91.19 79 ASN A C 1
ATOM 634 O O . ASN A 1 79 ? 7.546 15.779 -30.051 1.00 91.19 79 ASN A O 1
ATOM 638 N N . SER A 1 80 ? 7.245 15.603 -32.269 1.00 87.69 80 SER A N 1
ATOM 639 C CA . SER A 1 80 ? 5.969 14.885 -32.188 1.00 87.69 80 SER A CA 1
ATOM 640 C C . SER A 1 80 ? 6.117 13.537 -31.475 1.00 87.69 80 SER A C 1
ATOM 642 O O . SER A 1 80 ? 5.329 13.247 -30.577 1.00 87.69 80 SER A O 1
ATOM 644 N N . LYS A 1 81 ? 7.173 12.769 -31.770 1.00 88.12 81 LYS A N 1
ATOM 645 C CA . LYS A 1 81 ? 7.476 11.502 -31.086 1.00 88.12 81 LYS A CA 1
ATOM 646 C C . LYS A 1 81 ? 7.679 11.694 -29.581 1.00 88.12 81 LYS A C 1
ATOM 648 O O . LYS A 1 81 ? 7.018 11.038 -28.783 1.00 88.12 81 LYS A O 1
ATOM 653 N N . LYS A 1 82 ? 8.496 12.680 -29.194 1.00 90.81 82 LYS A N 1
ATOM 654 C CA . LYS A 1 82 ? 8.693 13.038 -27.778 1.00 90.81 82 LYS A CA 1
ATOM 655 C C . LYS A 1 82 ? 7.385 13.429 -27.088 1.00 90.81 82 LYS A C 1
ATOM 657 O O . LYS A 1 82 ? 7.169 13.050 -25.944 1.00 90.81 82 LYS A O 1
ATOM 662 N N . LEU A 1 83 ? 6.516 14.185 -27.763 1.00 88.88 83 LEU A N 1
ATOM 663 C CA . LEU A 1 83 ? 5.210 14.559 -27.213 1.00 88.88 83 LEU A CA 1
ATOM 664 C C . LEU A 1 83 ? 4.312 13.339 -26.994 1.00 88.88 83 LEU A C 1
ATOM 666 O O . LEU A 1 83 ? 3.660 13.258 -25.958 1.00 88.88 83 LEU A O 1
ATOM 670 N N . VAL A 1 84 ? 4.298 12.386 -27.928 1.00 86.56 84 VAL A N 1
ATOM 671 C CA . VAL A 1 84 ? 3.547 11.132 -27.774 1.00 86.56 84 VAL A CA 1
ATOM 672 C C . VAL A 1 84 ? 4.051 10.336 -26.571 1.00 86.56 84 VAL A C 1
ATOM 674 O O . VAL A 1 84 ? 3.231 9.879 -25.777 1.00 86.56 84 VAL A O 1
ATOM 677 N N . ASP A 1 85 ? 5.367 10.217 -26.392 1.00 86.38 85 ASP A N 1
ATOM 678 C CA . ASP A 1 85 ? 5.947 9.506 -25.246 1.00 86.38 85 ASP A CA 1
ATOM 679 C C . ASP A 1 85 ? 5.566 10.171 -23.915 1.00 86.38 85 ASP A C 1
ATOM 681 O O . ASP A 1 85 ? 5.136 9.493 -22.980 1.00 86.38 85 ASP A O 1
ATOM 685 N N . ILE A 1 86 ? 5.626 11.507 -23.852 1.00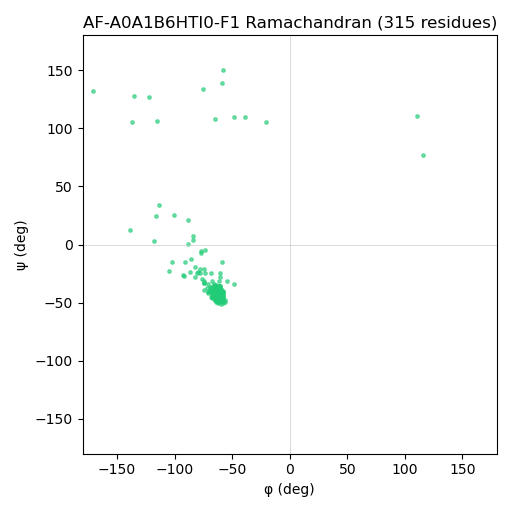 92.00 86 ILE A N 1
ATOM 686 C CA . ILE A 1 86 ? 5.181 12.278 -22.681 1.00 92.00 86 ILE A CA 1
ATOM 687 C C . ILE A 1 86 ? 3.691 12.043 -22.408 1.00 92.00 86 ILE A C 1
ATOM 689 O O . ILE A 1 86 ? 3.301 11.849 -21.261 1.00 92.00 86 ILE A O 1
ATOM 693 N N . ILE A 1 87 ? 2.845 12.042 -23.441 1.00 86.69 87 ILE A N 1
ATOM 694 C CA . ILE A 1 87 ? 1.405 11.799 -23.284 1.00 86.69 87 ILE A CA 1
ATOM 695 C C . ILE A 1 87 ? 1.148 10.375 -22.777 1.00 86.69 87 ILE A C 1
ATOM 697 O O . ILE A 1 87 ? 0.331 10.202 -21.873 1.00 86.69 87 ILE A O 1
ATOM 701 N N . LYS A 1 88 ? 1.847 9.358 -23.304 1.00 85.31 88 LYS A N 1
ATOM 702 C CA . LYS A 1 88 ? 1.737 7.970 -22.822 1.00 85.31 88 LYS A CA 1
ATOM 703 C C . LYS A 1 88 ? 2.095 7.876 -21.334 1.00 85.31 88 LYS A C 1
ATOM 705 O O . LYS A 1 88 ? 1.326 7.304 -20.560 1.00 85.31 88 LYS A O 1
ATOM 710 N N . ASP A 1 89 ? 3.205 8.487 -20.926 1.00 85.81 89 ASP A N 1
ATOM 711 C CA . ASP A 1 89 ? 3.643 8.518 -19.525 1.00 85.81 89 ASP A CA 1
ATOM 712 C C . ASP A 1 89 ? 2.645 9.260 -18.614 1.00 85.81 89 ASP A C 1
ATOM 714 O O . ASP A 1 89 ? 2.274 8.785 -17.534 1.00 85.81 89 ASP A O 1
ATOM 718 N N . GLN A 1 90 ? 2.110 10.390 -19.084 1.00 87.06 90 GLN A N 1
ATOM 719 C CA . GLN A 1 90 ? 1.081 11.143 -18.370 1.00 87.06 90 GLN A CA 1
ATOM 720 C C . GLN A 1 90 ? -0.222 10.351 -18.225 1.00 87.06 90 GLN A C 1
ATOM 722 O O . GLN A 1 90 ? -0.821 10.370 -17.150 1.00 87.06 90 GLN A O 1
ATOM 727 N N . ILE A 1 91 ? -0.657 9.619 -19.255 1.00 85.31 91 ILE A N 1
ATOM 728 C CA . ILE A 1 91 ? -1.844 8.753 -19.189 1.00 85.31 91 ILE A CA 1
ATOM 729 C C . ILE A 1 91 ? -1.654 7.665 -18.127 1.00 85.31 91 ILE A C 1
ATOM 731 O O . ILE A 1 91 ? -2.551 7.457 -17.307 1.00 85.31 91 ILE A O 1
ATOM 735 N N . LEU A 1 92 ? -0.490 7.008 -18.095 1.00 85.06 92 LEU A N 1
ATOM 736 C CA . LEU A 1 92 ? -0.175 5.998 -17.079 1.00 85.06 92 LEU A CA 1
ATOM 737 C C . LEU A 1 92 ? -0.165 6.601 -15.670 1.00 85.06 92 LEU A C 1
ATOM 739 O O . LEU A 1 92 ? -0.748 6.039 -14.739 1.00 85.06 92 LEU A O 1
ATOM 743 N N . THR A 1 93 ? 0.434 7.781 -15.520 1.00 87.88 93 THR A N 1
ATOM 744 C CA . THR A 1 93 ? 0.475 8.513 -14.250 1.00 87.88 93 THR A CA 1
ATOM 745 C C . THR A 1 93 ? -0.925 8.897 -13.770 1.00 87.88 93 THR A C 1
ATOM 747 O O . THR A 1 93 ? -1.255 8.701 -12.597 1.00 87.88 93 THR A O 1
ATOM 750 N N . ILE A 1 94 ? -1.783 9.395 -14.664 1.00 87.69 94 ILE A N 1
ATOM 751 C CA . ILE A 1 94 ? -3.181 9.723 -14.361 1.00 87.69 94 ILE A CA 1
ATOM 752 C C . ILE A 1 94 ? -3.951 8.460 -13.962 1.00 87.69 94 ILE A C 1
ATOM 754 O O . ILE A 1 94 ? -4.661 8.476 -12.956 1.00 87.69 94 ILE A O 1
ATOM 758 N N . ALA A 1 95 ? -3.791 7.356 -14.697 1.00 88.00 95 ALA A N 1
ATOM 759 C CA . ALA A 1 95 ? -4.455 6.092 -14.385 1.00 88.00 95 ALA A CA 1
ATOM 760 C C . ALA A 1 95 ? -4.072 5.583 -12.985 1.00 88.00 95 ALA A C 1
ATOM 762 O O . ALA A 1 95 ? -4.949 5.277 -12.178 1.00 88.00 95 ALA A O 1
ATOM 763 N N . ASN A 1 96 ? -2.777 5.579 -12.656 1.00 83.50 96 ASN A N 1
ATOM 764 C CA . ASN A 1 96 ? -2.283 5.187 -11.335 1.00 83.50 96 ASN A CA 1
ATOM 765 C C . ASN A 1 96 ? -2.805 6.124 -10.227 1.00 83.50 96 ASN A C 1
ATOM 767 O O . ASN A 1 96 ? -3.248 5.680 -9.167 1.00 83.50 96 ASN A O 1
ATOM 771 N N . THR A 1 97 ? -2.825 7.431 -10.487 1.00 89.56 97 THR A N 1
ATOM 772 C CA . THR A 1 97 ? -3.351 8.425 -9.539 1.00 89.56 97 THR A CA 1
ATOM 773 C C . THR A 1 97 ? -4.846 8.226 -9.280 1.00 89.56 97 THR A C 1
ATOM 775 O O . THR A 1 97 ? -5.277 8.296 -8.132 1.00 89.56 97 THR A O 1
ATOM 778 N N . ASN A 1 98 ? -5.632 7.895 -10.306 1.00 86.56 98 ASN A N 1
ATOM 779 C CA . ASN A 1 98 ? -7.056 7.585 -10.158 1.00 86.56 98 ASN A CA 1
ATOM 780 C C . ASN A 1 98 ? -7.301 6.323 -9.319 1.00 86.56 98 ASN A C 1
ATOM 782 O O . ASN A 1 98 ? -8.224 6.308 -8.503 1.00 86.56 98 ASN A O 1
ATOM 786 N N . VAL A 1 99 ? -6.470 5.285 -9.469 1.00 90.94 99 VAL A N 1
ATOM 787 C CA . VAL A 1 99 ? -6.538 4.088 -8.612 1.00 90.94 99 VAL A CA 1
ATOM 788 C C . VAL A 1 99 ? -6.279 4.469 -7.154 1.00 90.94 99 VAL A C 1
ATOM 790 O O . VAL A 1 99 ? -7.093 4.156 -6.286 1.00 90.94 99 VAL A O 1
ATOM 793 N N . LYS A 1 100 ? -5.205 5.222 -6.882 1.00 89.62 100 LYS A N 1
ATOM 794 C CA . LYS A 1 100 ? -4.887 5.703 -5.526 1.00 89.62 100 LYS A CA 1
ATOM 795 C C . LYS A 1 100 ? -6.009 6.559 -4.935 1.00 89.62 100 LYS A C 1
ATOM 797 O O . LYS A 1 100 ? -6.366 6.378 -3.774 1.00 89.62 100 LYS A O 1
ATOM 802 N N . LEU A 1 101 ? -6.592 7.454 -5.733 1.00 92.75 101 LEU A N 1
ATOM 803 C CA . LEU A 1 101 ? -7.710 8.300 -5.318 1.00 92.75 101 LEU A CA 1
ATOM 804 C C . LEU A 1 101 ? -8.956 7.474 -4.975 1.00 92.75 101 LEU A C 1
ATOM 806 O O . LEU A 1 101 ? -9.637 7.769 -3.995 1.00 92.75 101 LEU A O 1
ATOM 810 N N . THR A 1 102 ? -9.240 6.430 -5.756 1.00 90.50 102 THR A N 1
ATOM 811 C CA . THR A 1 102 ? -10.381 5.534 -5.519 1.00 90.50 102 THR A CA 1
ATOM 812 C C . THR A 1 102 ? -10.221 4.797 -4.191 1.00 90.50 102 THR A C 1
ATOM 814 O O . THR A 1 102 ? -11.117 4.862 -3.352 1.00 90.50 102 THR A O 1
ATOM 817 N N . VAL A 1 103 ? -9.049 4.199 -3.951 1.00 91.38 103 VAL A N 1
ATOM 818 C CA . VAL A 1 103 ? -8.736 3.503 -2.691 1.00 91.38 103 VAL A CA 1
ATOM 819 C C . VAL A 1 103 ? -8.824 4.455 -1.492 1.00 91.38 103 VAL A C 1
ATOM 821 O O . VAL A 1 103 ? -9.463 4.134 -0.492 1.00 91.38 103 VAL A O 1
ATOM 824 N N . ALA A 1 104 ? -8.249 5.657 -1.598 1.00 89.44 104 ALA A N 1
ATOM 825 C CA . ALA A 1 104 ? -8.321 6.662 -0.536 1.00 89.44 104 ALA A CA 1
ATOM 826 C C . ALA A 1 104 ? -9.766 7.120 -0.258 1.00 89.44 104 ALA A C 1
ATOM 828 O O . ALA A 1 104 ? -10.151 7.307 0.896 1.00 89.44 104 ALA A O 1
ATOM 829 N N . SER A 1 105 ? -10.591 7.268 -1.301 1.00 92.19 105 SER A N 1
ATOM 830 C CA . SER A 1 105 ? -12.007 7.622 -1.154 1.00 92.19 105 SER A CA 1
ATOM 831 C C . SER A 1 105 ? -12.804 6.530 -0.436 1.00 92.19 105 SER A C 1
ATOM 833 O O . SER A 1 105 ? -13.647 6.837 0.408 1.00 92.19 105 SER A O 1
ATOM 835 N N . GLU A 1 106 ? -12.545 5.258 -0.739 1.00 91.88 106 GLU A N 1
ATOM 836 C CA . GLU A 1 106 ? -13.190 4.127 -0.065 1.00 91.88 106 GLU A CA 1
ATOM 837 C C . GLU A 1 106 ? -12.777 4.020 1.405 1.00 91.88 106 GLU A C 1
ATOM 839 O O . GLU A 1 106 ? -13.650 3.872 2.266 1.00 91.88 106 GLU A O 1
ATOM 844 N N . ALA A 1 107 ? -11.485 4.185 1.704 1.00 89.19 107 ALA A N 1
ATOM 845 C CA . ALA A 1 107 ? -10.978 4.238 3.073 1.00 89.19 107 ALA A CA 1
ATOM 846 C C . ALA A 1 107 ? -11.642 5.372 3.874 1.00 89.19 107 ALA A C 1
ATOM 848 O O . ALA A 1 107 ? -12.208 5.123 4.938 1.00 89.19 107 ALA A O 1
ATOM 849 N N . SER A 1 108 ? -11.699 6.583 3.308 1.00 91.94 108 SER A N 1
ATOM 850 C CA . SER A 1 108 ? -12.344 7.743 3.937 1.00 91.94 108 SER A CA 1
ATOM 851 C C . SER A 1 108 ? -13.839 7.517 4.208 1.00 91.94 108 SER A C 1
ATOM 853 O O . SER A 1 108 ? -14.343 7.867 5.275 1.00 91.94 108 SER A O 1
ATOM 855 N N . LYS A 1 109 ? -14.567 6.855 3.296 1.00 92.44 109 LYS A N 1
ATOM 856 C CA . LYS A 1 109 ? -15.968 6.460 3.543 1.00 92.44 109 LYS A CA 1
ATOM 857 C C . LYS A 1 109 ? -16.093 5.448 4.684 1.00 92.44 109 LYS A C 1
ATOM 859 O O . LYS A 1 109 ? -17.086 5.479 5.412 1.00 92.44 109 LYS A O 1
ATOM 864 N N . GLY A 1 110 ? -15.136 4.531 4.820 1.00 90.50 110 GLY A N 1
ATOM 865 C CA . GLY A 1 110 ? -15.069 3.585 5.935 1.00 90.50 110 GLY A CA 1
ATOM 866 C C . GLY A 1 110 ? -14.841 4.292 7.271 1.00 90.50 110 GLY A C 1
ATOM 867 O O . GLY A 1 110 ? -15.583 4.059 8.226 1.00 90.50 110 GLY A O 1
ATOM 868 N N . GLU A 1 111 ? -13.879 5.211 7.310 1.00 93.75 111 GLU A N 1
ATOM 869 C CA . GLU A 1 111 ? -13.582 6.041 8.480 1.00 93.75 111 GLU A CA 1
ATOM 870 C C . GLU A 1 111 ? -14.780 6.901 8.888 1.00 93.75 111 GLU A C 1
ATOM 872 O O . GLU A 1 111 ? -15.146 6.903 10.061 1.00 93.75 111 GLU A O 1
ATOM 877 N N . GLN A 1 112 ? -15.463 7.542 7.932 1.00 93.50 112 GLN A N 1
ATOM 878 C CA . GLN A 1 112 ? -16.657 8.341 8.220 1.00 93.50 112 GLN A CA 1
ATOM 879 C C . GLN A 1 112 ? -17.750 7.508 8.903 1.00 93.50 112 GLN A C 1
ATOM 881 O O . GLN A 1 112 ? -18.317 7.935 9.905 1.00 93.50 112 GLN A O 1
ATOM 886 N N . LYS A 1 113 ? -18.000 6.279 8.430 1.00 93.38 113 LYS A N 1
ATOM 887 C CA . LYS A 1 113 ? -18.962 5.369 9.077 1.00 93.38 113 LYS A CA 1
ATOM 888 C C . LYS A 1 113 ? -18.554 5.011 10.506 1.00 93.38 113 LYS A C 1
ATOM 890 O O . LYS A 1 113 ? -19.423 4.831 11.358 1.00 93.38 113 LYS A O 1
ATOM 895 N N . ASN A 1 114 ? -17.257 4.865 10.773 1.00 93.56 114 ASN A N 1
ATOM 896 C CA . ASN A 1 114 ? -16.761 4.582 12.119 1.00 93.56 114 ASN A CA 1
ATOM 897 C C . ASN A 1 114 ? -16.899 5.801 13.036 1.00 93.56 114 ASN A C 1
ATOM 899 O O . ASN A 1 114 ? -17.345 5.647 14.171 1.00 93.56 114 ASN A O 1
ATOM 903 N N . ILE A 1 115 ? -16.596 7.002 12.534 1.00 94.50 115 ILE A N 1
ATOM 904 C CA . ILE A 1 115 ? -16.820 8.263 13.252 1.00 94.50 115 ILE A CA 1
ATOM 905 C C . ILE A 1 115 ? -18.301 8.409 13.617 1.00 94.50 115 ILE A C 1
ATOM 907 O O . ILE A 1 115 ? -18.618 8.704 14.771 1.00 94.50 115 ILE A O 1
ATOM 911 N N . ASP A 1 116 ? -19.215 8.140 12.682 1.00 94.62 116 ASP A N 1
ATOM 912 C CA . ASP A 1 116 ? -20.657 8.222 12.934 1.00 94.62 116 ASP A CA 1
ATOM 913 C C . ASP A 1 116 ? -21.100 7.240 14.034 1.00 94.62 116 ASP A C 1
ATOM 915 O O . ASP A 1 116 ? -21.863 7.610 14.930 1.00 94.62 116 ASP A O 1
ATOM 919 N N . LYS A 1 117 ? -20.589 5.998 14.018 1.00 94.94 117 LYS A N 1
ATOM 920 C CA . LYS A 1 1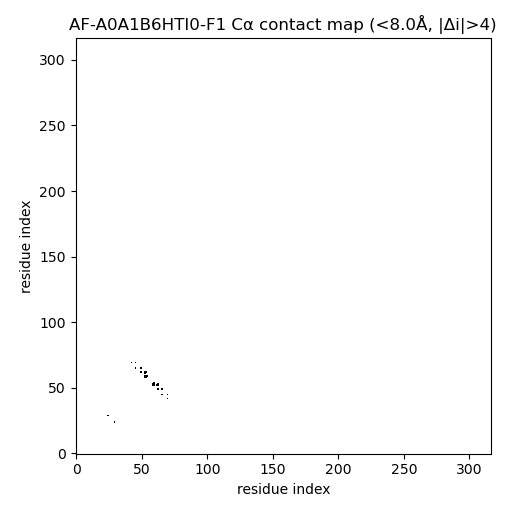17 ? -20.867 4.995 15.064 1.00 94.94 117 LYS A CA 1
ATOM 921 C C . LYS A 1 117 ? -20.360 5.442 16.434 1.00 94.94 117 LYS A C 1
ATOM 923 O O . LYS A 1 117 ? -21.130 5.437 17.393 1.00 94.94 117 LYS A O 1
ATOM 928 N N . LEU A 1 118 ? -19.101 5.868 16.518 1.00 93.44 118 LEU A N 1
ATOM 929 C CA . LEU A 1 118 ? -18.501 6.344 17.768 1.00 93.44 118 LEU A CA 1
ATOM 930 C C . LEU A 1 118 ? -19.245 7.570 18.308 1.00 93.44 118 LEU A C 1
ATOM 932 O O . LEU A 1 118 ? -19.505 7.666 19.504 1.00 93.44 118 LEU A O 1
ATOM 936 N N . THR A 1 119 ? -19.675 8.475 17.428 1.00 97.00 119 THR A N 1
ATOM 937 C CA . THR A 1 119 ? -20.471 9.651 17.807 1.00 97.00 119 THR A CA 1
ATOM 938 C C . THR A 1 119 ? -21.805 9.241 18.435 1.00 97.00 119 THR A C 1
ATOM 940 O O . THR A 1 119 ? -22.204 9.800 19.458 1.00 97.00 119 THR A O 1
ATOM 943 N N . GLN A 1 120 ? -22.486 8.235 17.878 1.00 97.00 120 GLN A N 1
ATOM 944 C CA . GLN A 1 120 ? -23.724 7.706 18.462 1.00 97.00 120 GLN A CA 1
ATOM 945 C C . GLN A 1 120 ? -23.490 7.037 19.822 1.00 97.00 120 GLN A C 1
ATOM 947 O O . GLN A 1 120 ? -24.313 7.182 20.728 1.00 97.00 120 GLN A O 1
ATOM 952 N N . GLU A 1 121 ? -22.380 6.318 19.990 1.00 95.56 121 GLU A N 1
ATOM 953 C CA . GLU A 1 121 ? -22.018 5.702 21.271 1.00 95.56 121 GLU A CA 1
ATOM 954 C C . GLU A 1 121 ? -21.727 6.750 22.345 1.00 95.56 121 GLU A C 1
ATOM 956 O O . GLU A 1 121 ? -22.257 6.641 23.452 1.00 95.56 121 GLU A O 1
ATOM 961 N N . VAL A 1 122 ? -20.989 7.810 22.005 1.00 96.31 122 VAL A N 1
ATOM 962 C CA . VAL A 1 122 ? -20.740 8.947 22.904 1.00 96.31 122 VAL A CA 1
ATOM 963 C C . VAL A 1 122 ? -22.054 9.617 23.307 1.00 96.31 122 VAL A C 1
ATOM 965 O O . VAL A 1 122 ? -22.289 9.852 24.490 1.00 96.31 122 VAL A O 1
ATOM 968 N N . GLN A 1 123 ? -22.960 9.864 22.356 1.00 96.94 123 GLN A N 1
ATOM 969 C CA . GLN A 1 123 ? -24.280 10.427 22.663 1.00 96.94 123 GLN A CA 1
ATOM 970 C C . GLN A 1 123 ? -25.105 9.519 23.584 1.00 96.94 123 GLN A C 1
ATOM 972 O O . GLN A 1 123 ? -25.797 10.010 24.477 1.00 96.94 123 GLN A O 1
ATOM 977 N N . ARG A 1 124 ? -25.044 8.195 23.393 1.00 96.19 124 ARG A N 1
ATOM 978 C CA . ARG A 1 124 ? -25.721 7.235 24.275 1.00 96.19 124 ARG A CA 1
ATOM 979 C C . ARG A 1 124 ? -25.122 7.266 25.681 1.00 96.19 124 ARG A C 1
ATOM 981 O O . ARG A 1 124 ? -25.885 7.307 26.643 1.00 96.19 124 ARG A O 1
ATOM 988 N N . ALA A 1 125 ? -23.796 7.280 25.795 1.00 94.38 125 ALA A N 1
ATOM 989 C CA . ALA A 1 125 ? -23.100 7.354 27.075 1.00 94.38 125 ALA A CA 1
ATOM 990 C C . ALA A 1 125 ? -23.459 8.639 27.836 1.00 94.38 125 ALA A C 1
ATOM 992 O O . ALA A 1 125 ? -23.801 8.567 29.013 1.00 94.38 125 ALA A O 1
ATOM 993 N N . LEU A 1 126 ? -23.494 9.789 27.155 1.00 95.25 126 LEU A N 1
ATOM 994 C CA . LEU A 1 126 ? -23.920 11.060 27.753 1.00 95.25 126 LEU A CA 1
ATOM 995 C C . LEU A 1 126 ? -25.353 10.987 28.299 1.00 95.25 126 LEU A C 1
ATOM 997 O O . LEU A 1 126 ? -25.580 11.309 29.459 1.00 95.25 126 LEU A O 1
ATOM 1001 N N . ARG A 1 127 ? -26.307 10.447 27.528 1.00 96.81 127 ARG A N 1
ATOM 1002 C CA . ARG A 1 127 ? -27.690 10.261 28.013 1.00 96.81 127 ARG A CA 1
ATOM 1003 C C . ARG A 1 127 ? -27.774 9.337 29.230 1.00 96.81 127 ARG A C 1
ATOM 1005 O O . ARG A 1 127 ? -28.621 9.537 30.103 1.00 96.81 127 ARG A O 1
ATOM 1012 N N . MET A 1 128 ? -26.933 8.304 29.285 1.00 95.44 128 MET A N 1
ATOM 1013 C CA . MET A 1 128 ? -26.858 7.416 30.447 1.00 95.44 128 MET A CA 1
ATOM 1014 C C . MET A 1 128 ? -26.329 8.153 31.678 1.00 95.44 128 MET A C 1
ATOM 1016 O O . MET A 1 128 ? -26.878 7.962 32.761 1.00 95.44 128 MET A O 1
ATOM 1020 N N . VAL A 1 129 ? -25.322 9.015 31.506 1.00 97.12 129 VAL A N 1
ATOM 1021 C CA . VAL A 1 129 ? -24.795 9.878 32.572 1.00 97.12 129 VAL A CA 1
ATOM 1022 C C . VAL A 1 129 ? -25.872 10.840 33.070 1.00 97.12 129 VAL A C 1
ATOM 1024 O O . VAL A 1 129 ? -26.120 10.873 34.271 1.00 97.12 129 VAL A O 1
ATOM 1027 N N . ASP A 1 130 ? -26.591 11.527 32.179 1.00 96.00 130 ASP A N 1
ATOM 1028 C CA . ASP A 1 130 ? -27.683 12.437 32.562 1.00 96.00 130 ASP A CA 1
ATOM 1029 C C . ASP A 1 130 ? -28.790 11.706 33.344 1.00 96.00 130 ASP A C 1
ATOM 1031 O O . ASP A 1 130 ? -29.315 12.198 34.347 1.00 96.00 130 ASP A O 1
ATOM 1035 N N . THR A 1 131 ? -29.120 10.480 32.921 1.00 96.31 131 THR A N 1
ATOM 1036 C CA . THR A 1 131 ? -30.107 9.633 33.607 1.00 96.31 131 THR A CA 1
ATOM 1037 C C . THR A 1 131 ? -29.613 9.208 34.990 1.00 96.31 131 THR A C 1
ATOM 1039 O O . THR A 1 131 ? -30.381 9.224 35.954 1.00 96.31 131 THR A O 1
ATOM 1042 N N . ALA A 1 132 ? -28.342 8.815 35.103 1.00 94.31 132 ALA A N 1
ATOM 1043 C CA . ALA A 1 132 ? -27.729 8.440 36.372 1.00 94.31 132 ALA A CA 1
ATOM 1044 C C . ALA A 1 132 ? -27.674 9.633 37.334 1.00 94.31 132 ALA A C 1
ATOM 1046 O O . ALA A 1 132 ? -28.062 9.487 38.490 1.00 94.31 132 ALA A O 1
ATOM 1047 N N . HIS A 1 133 ? -27.298 10.813 36.838 1.00 96.56 133 HIS A N 1
ATOM 1048 C CA . HIS A 1 133 ? -27.255 12.038 37.627 1.00 96.56 133 HIS A CA 1
ATOM 1049 C C . HIS A 1 133 ? -28.648 12.439 38.134 1.00 96.56 133 HIS A C 1
ATOM 1051 O O . HIS A 1 133 ? -28.822 12.720 39.317 1.00 96.56 133 HIS A O 1
ATOM 1057 N N . THR A 1 134 ? -29.673 12.356 37.279 1.00 96.81 134 THR A N 1
ATOM 1058 C CA . THR A 1 134 ? -31.066 12.610 37.687 1.00 96.81 134 THR A CA 1
ATOM 1059 C C . THR A 1 134 ? -31.516 11.643 38.791 1.00 96.81 134 THR A C 1
ATOM 1061 O O . THR A 1 134 ? -32.136 12.051 39.772 1.00 96.81 134 THR A O 1
ATOM 1064 N N . ARG A 1 135 ? -31.187 10.348 38.667 1.00 95.81 135 ARG A N 1
ATOM 1065 C CA . ARG A 1 135 ? -31.495 9.340 39.700 1.00 95.81 135 ARG A CA 1
ATOM 1066 C C . ARG A 1 135 ? -30.769 9.620 41.011 1.00 95.81 135 ARG A C 1
ATOM 1068 O O . ARG A 1 135 ? -31.359 9.443 42.074 1.00 95.81 135 ARG A O 1
ATOM 1075 N N . GLU A 1 136 ? -29.513 10.046 40.936 1.00 95.88 136 GLU A N 1
ATOM 1076 C CA . GLU A 1 136 ? -28.728 10.437 42.102 1.00 95.88 136 GLU A CA 1
ATOM 1077 C C . GLU A 1 136 ? -29.366 11.627 42.825 1.00 95.88 136 GLU A C 1
ATOM 1079 O O . GLU A 1 136 ? -29.547 11.565 44.038 1.00 95.88 136 GLU A O 1
ATOM 1084 N N . GLN A 1 137 ? -29.784 12.663 42.094 1.00 97.00 137 GLN A N 1
ATOM 1085 C CA . GLN A 1 137 ? -30.448 13.829 42.677 1.00 97.00 137 GLN A CA 1
ATOM 1086 C C . GLN A 1 137 ? -31.735 13.439 43.422 1.00 97.00 137 GLN A C 1
ATOM 1088 O O . GLN A 1 137 ? -31.920 13.820 44.577 1.00 97.00 137 GLN A O 1
ATOM 1093 N N . VAL A 1 138 ? -32.583 12.599 42.815 1.00 96.94 138 VAL A N 1
ATOM 1094 C CA . VAL A 1 138 ? -33.802 12.083 43.468 1.00 96.94 138 VAL A CA 1
ATOM 1095 C C . VAL A 1 138 ? -33.468 11.283 44.733 1.00 96.94 138 VAL A C 1
ATOM 1097 O O . VAL A 1 138 ? -34.144 11.409 45.759 1.00 96.94 138 VAL A O 1
ATOM 1100 N N . ALA A 1 139 ? -32.416 10.462 44.693 1.00 94.25 139 ALA A N 1
ATOM 1101 C CA . ALA A 1 139 ? -31.970 9.707 45.860 1.00 94.25 139 ALA A CA 1
ATOM 1102 C C . ALA A 1 139 ? -31.467 10.635 46.980 1.00 94.25 139 ALA A C 1
ATOM 1104 O O . ALA A 1 139 ? -31.810 10.422 48.143 1.00 94.25 139 ALA A O 1
ATOM 1105 N N . GLN A 1 140 ? -30.716 11.687 46.644 1.00 96.06 140 GLN A N 1
ATOM 1106 C CA . GLN A 1 140 ? -30.245 12.692 47.602 1.00 96.06 140 GLN A CA 1
ATOM 1107 C C . GLN A 1 140 ? -31.411 13.450 48.255 1.00 96.06 140 GLN A C 1
ATOM 1109 O O . GLN A 1 140 ? -31.444 13.568 49.481 1.00 96.06 140 GLN A O 1
ATOM 1114 N N . GLU A 1 141 ? -32.406 13.888 47.477 1.00 96.88 141 GLU A N 1
ATOM 1115 C CA . GLU A 1 141 ? -33.625 14.525 48.002 1.00 96.88 141 GLU A CA 1
ATOM 1116 C C . GLU A 1 141 ? -34.400 13.588 48.943 1.00 96.88 141 GLU A C 1
ATOM 1118 O O . GLU A 1 141 ? -34.867 13.998 50.009 1.00 96.88 141 GLU A O 1
ATOM 1123 N N . THR A 1 142 ? -34.484 12.300 48.592 1.00 96.06 142 THR A N 1
ATOM 1124 C CA . THR A 1 142 ? -35.127 11.279 49.433 1.00 96.06 142 THR A CA 1
ATOM 1125 C C . THR A 1 142 ? -34.377 11.090 50.754 1.00 96.06 142 THR A C 1
ATOM 1127 O O . THR A 1 142 ? -35.002 11.039 51.815 1.00 96.06 142 THR A O 1
ATOM 1130 N N . ILE A 1 143 ? -33.040 11.019 50.714 1.00 92.81 143 ILE A N 1
ATOM 1131 C CA . ILE A 1 143 ? -32.191 10.911 51.911 1.00 92.81 143 ILE A CA 1
ATOM 1132 C C . ILE A 1 143 ? -32.397 12.119 52.825 1.00 92.81 143 ILE A C 1
ATOM 1134 O O . ILE A 1 143 ? -32.545 11.948 54.036 1.00 92.81 143 ILE A O 1
ATOM 1138 N N . GLU A 1 144 ? -32.431 13.327 52.268 1.00 95.75 144 GLU A N 1
ATOM 1139 C CA . GLU A 1 144 ? -32.624 14.548 53.048 1.00 95.75 144 GLU A CA 1
ATOM 1140 C C . GLU A 1 144 ? -34.007 14.583 53.715 1.00 95.75 144 GLU A C 1
ATOM 1142 O O . GLU A 1 144 ? -34.122 14.867 54.909 1.00 95.75 144 GLU A O 1
ATOM 1147 N N . ASN A 1 145 ? -35.059 14.183 52.998 1.00 95.94 145 ASN A N 1
ATOM 1148 C CA . ASN A 1 145 ? -36.402 14.074 53.568 1.00 95.94 145 ASN A CA 1
ATOM 1149 C C . ASN A 1 145 ? -36.459 13.041 54.714 1.00 95.94 145 ASN A C 1
ATOM 1151 O O . ASN A 1 145 ? -36.997 13.322 55.787 1.00 95.94 145 ASN A O 1
ATOM 1155 N N . LEU A 1 146 ? -35.839 11.867 54.541 1.00 93.94 146 LEU A N 1
ATOM 1156 C CA . LEU A 1 146 ? -35.754 10.854 55.600 1.00 93.94 146 LEU A CA 1
ATOM 1157 C C . LEU A 1 146 ? -34.976 11.356 56.824 1.00 93.94 146 LEU A C 1
ATOM 1159 O O . LEU A 1 146 ? -35.406 11.121 57.953 1.00 93.94 146 LEU A O 1
ATOM 1163 N N . ARG A 1 147 ? -33.875 12.095 56.632 1.00 93.88 147 ARG A N 1
ATOM 1164 C CA . ARG A 1 147 ? -33.133 12.734 57.736 1.00 93.88 147 ARG A CA 1
ATOM 1165 C C . ARG A 1 147 ? -34.017 13.699 58.524 1.00 93.88 147 ARG A C 1
ATOM 1167 O O . ARG A 1 147 ? -34.017 13.662 59.754 1.00 93.88 147 ARG A O 1
ATOM 1174 N N . GLN A 1 148 ? -34.818 14.512 57.838 1.00 94.31 148 GLN A N 1
ATOM 1175 C CA . GLN A 1 148 ? -35.768 15.414 58.494 1.00 94.31 148 GLN A CA 1
ATOM 1176 C C . GLN A 1 148 ? -36.838 14.650 59.285 1.00 94.31 148 GLN A C 1
ATOM 1178 O O . GLN A 1 148 ? -37.157 15.040 60.409 1.00 94.31 148 GLN A O 1
ATOM 1183 N N . GLN A 1 149 ? -37.365 13.547 58.746 1.00 93.94 149 GLN A N 1
ATOM 1184 C CA . GLN A 1 149 ? -38.327 12.693 59.453 1.00 93.94 149 GLN A CA 1
ATOM 1185 C C . GLN A 1 149 ? -37.715 12.042 60.700 1.00 93.94 149 GLN A C 1
ATOM 1187 O O . GLN A 1 149 ? -38.334 12.071 61.761 1.00 93.94 149 GLN A O 1
ATOM 1192 N N . ILE A 1 150 ? -36.483 11.528 60.609 1.00 91.50 150 ILE A N 1
ATOM 1193 C CA . ILE A 1 150 ? -35.747 10.967 61.753 1.00 91.50 150 ILE A CA 1
ATOM 1194 C C . ILE A 1 150 ? -35.575 12.014 62.859 1.00 91.50 150 ILE A C 1
ATOM 1196 O O . ILE A 1 150 ? -35.779 11.701 64.029 1.00 91.50 150 ILE A O 1
ATOM 1200 N N . ASN A 1 151 ? -35.237 13.256 62.510 1.00 90.94 151 ASN A N 1
ATOM 1201 C CA . ASN A 1 151 ? -35.075 14.330 63.493 1.00 90.94 151 ASN A CA 1
ATOM 1202 C C . ASN A 1 151 ? -36.402 14.699 64.179 1.00 90.94 151 ASN A C 1
ATOM 1204 O O . ASN A 1 151 ? -36.429 14.937 65.389 1.00 90.94 151 ASN A O 1
ATOM 1208 N N . ARG A 1 152 ? -37.517 14.705 63.434 1.00 92.00 152 ARG A N 1
ATOM 1209 C CA . ARG A 1 152 ? -38.860 14.912 64.006 1.00 92.00 152 ARG A CA 1
ATOM 1210 C C . ARG A 1 152 ? -39.228 13.785 64.967 1.00 92.00 152 ARG A C 1
ATOM 1212 O O . ARG A 1 152 ? -39.597 14.062 66.102 1.00 92.00 152 ARG A O 1
ATOM 1219 N N . LEU A 1 153 ? -39.043 12.534 64.546 1.00 89.62 153 LEU A N 1
ATOM 1220 C CA . LEU A 1 153 ? -39.327 11.360 65.372 1.00 89.62 153 LEU A CA 1
ATOM 1221 C C . LEU A 1 153 ? -38.451 11.303 66.627 1.00 89.62 153 LEU A C 1
ATOM 1223 O O . LEU A 1 153 ? -38.964 10.985 67.692 1.00 89.62 153 LEU A O 1
ATOM 1227 N N . HIS A 1 154 ? -37.163 11.651 66.544 1.00 85.75 154 HIS A N 1
ATOM 1228 C CA . HIS A 1 154 ? -36.309 11.788 67.731 1.00 85.75 154 HIS A CA 1
ATOM 1229 C C . HIS A 1 154 ? -36.844 12.848 68.697 1.00 85.75 154 HIS A C 1
ATOM 1231 O O . HIS A 1 154 ? -36.895 12.605 69.900 1.00 85.75 154 HIS A O 1
ATOM 1237 N N . SER A 1 155 ? -37.291 13.994 68.179 1.00 85.69 155 SER A N 1
ATOM 1238 C CA . SER A 1 155 ? -37.865 15.065 69.003 1.00 85.69 155 SER A CA 1
ATOM 1239 C C . SER A 1 155 ? -39.162 14.617 69.693 1.00 85.69 155 SER A C 1
ATOM 1241 O O . SER A 1 155 ? -39.365 14.878 70.878 1.00 85.69 155 SER A O 1
ATOM 1243 N N . GLU A 1 156 ? -40.024 13.892 68.975 1.00 85.44 156 GLU A N 1
ATOM 1244 C CA . GLU A 1 156 ? -41.239 13.287 69.530 1.00 85.44 156 GLU A CA 1
ATOM 1245 C C . GLU A 1 156 ? -40.922 12.198 70.563 1.00 85.44 156 GLU A C 1
ATOM 1247 O O . GLU A 1 156 ? -41.582 12.126 71.598 1.00 85.44 156 GLU A O 1
ATOM 1252 N N . LEU A 1 157 ? -39.903 11.369 70.317 1.00 80.81 157 LEU A N 1
ATOM 1253 C CA . LEU A 1 157 ? -39.457 10.324 71.235 1.00 80.81 157 LEU A CA 1
ATOM 1254 C C . LEU A 1 157 ? -38.911 10.924 72.533 1.00 80.81 157 LEU A C 1
ATOM 1256 O O . LEU A 1 157 ? -39.266 10.445 73.605 1.00 80.81 157 LEU A O 1
ATOM 1260 N N . GLU A 1 158 ? -38.112 11.990 72.465 1.00 77.06 158 GLU A N 1
ATOM 1261 C CA . GLU A 1 158 ? -37.647 12.707 73.656 1.00 77.06 158 GLU A CA 1
ATOM 1262 C C . GLU A 1 158 ? -38.799 13.353 74.435 1.00 77.06 158 GLU A C 1
ATOM 1264 O O . GLU A 1 158 ? -38.810 13.317 75.667 1.00 77.06 158 GLU A O 1
ATOM 1269 N N . ALA A 1 159 ? -39.799 13.910 73.743 1.00 69.06 159 ALA A N 1
ATOM 1270 C CA . ALA A 1 159 ? -41.005 14.430 74.385 1.00 69.06 159 ALA A CA 1
ATOM 1271 C C . ALA A 1 159 ? -41.802 13.310 75.078 1.00 69.06 159 ALA A C 1
ATOM 1273 O O . ALA A 1 159 ? -42.273 13.478 76.202 1.00 69.06 159 ALA A O 1
ATOM 1274 N N . LYS A 1 160 ? -41.891 12.134 74.447 1.00 67.81 160 LYS A N 1
ATOM 1275 C CA . LYS A 1 160 ? -42.588 10.954 74.979 1.00 67.81 160 LYS A CA 1
ATOM 1276 C C . LYS A 1 160 ? -41.813 10.267 76.109 1.00 67.81 160 LYS A C 1
ATOM 1278 O O . LYS A 1 160 ? -42.419 9.783 77.062 1.00 67.81 160 LYS A O 1
ATOM 1283 N N . SER A 1 161 ? -40.482 10.282 76.063 1.00 56.88 161 SER A N 1
ATOM 1284 C CA . SER A 1 161 ? -39.600 9.776 77.123 1.00 56.88 161 SER A CA 1
ATOM 1285 C C . SER A 1 161 ? -39.795 10.536 78.435 1.00 56.88 161 SER A C 1
ATOM 1287 O O . SER A 1 161 ? -39.708 9.933 79.496 1.00 56.88 161 SER A O 1
ATOM 1289 N N . ARG A 1 162 ? -40.146 11.829 78.384 1.00 56.25 162 ARG A N 1
ATOM 1290 C CA . ARG A 1 162 ? -40.518 12.622 79.574 1.00 56.25 162 ARG A CA 1
ATOM 1291 C C . ARG A 1 162 ? -41.903 12.275 80.137 1.00 56.25 162 ARG A C 1
ATOM 1293 O O . ARG A 1 162 ? -42.305 12.844 81.145 1.00 56.25 162 ARG A O 1
ATOM 1300 N N . HIS A 1 163 ? -42.669 11.405 79.479 1.00 50.47 163 HIS A N 1
ATOM 1301 C CA . HIS A 1 163 ? -44.045 11.045 79.850 1.00 50.47 163 HIS A CA 1
ATOM 1302 C C . HIS A 1 163 ? -44.218 9.562 80.203 1.00 50.47 163 HIS A C 1
ATOM 1304 O O . HIS A 1 163 ? -45.333 9.142 80.489 1.00 50.47 163 HIS A O 1
ATOM 1310 N N . THR A 1 164 ? -43.143 8.764 80.200 1.00 45.69 164 THR A N 1
ATOM 1311 C CA . THR A 1 164 ? -43.235 7.297 80.358 1.00 45.69 164 THR A CA 1
ATOM 1312 C C . THR A 1 164 ? -42.562 6.777 81.640 1.00 45.69 164 THR A C 1
ATOM 1314 O O . THR A 1 164 ? -42.183 5.614 81.702 1.00 45.69 164 THR A O 1
ATOM 1317 N N . ASP A 1 165 ? -42.436 7.614 82.677 1.00 42.88 165 ASP A N 1
ATOM 1318 C CA . ASP A 1 165 ? -41.865 7.220 83.982 1.00 42.88 165 ASP A CA 1
ATOM 1319 C C . ASP A 1 165 ? -42.869 6.548 84.936 1.00 42.88 165 ASP A C 1
ATOM 1321 O O . ASP A 1 165 ? -42.535 6.224 86.074 1.00 42.88 165 ASP A O 1
ATOM 1325 N N . GLN A 1 166 ? -44.109 6.306 84.507 1.00 47.25 166 GLN A N 1
ATOM 1326 C CA . GLN A 1 166 ? -45.078 5.564 85.307 1.00 47.25 166 GLN A CA 1
ATOM 1327 C C . GLN A 1 166 ? -45.820 4.543 84.443 1.00 47.25 166 GLN A C 1
ATOM 1329 O O . GLN A 1 166 ? -46.401 4.887 83.420 1.00 47.25 166 GLN A O 1
ATOM 1334 N N . GLU A 1 167 ? -45.803 3.301 84.939 1.00 35.97 167 GLU A N 1
ATOM 1335 C CA . GLU A 1 167 ? -46.756 2.201 84.716 1.00 35.97 167 GLU A CA 1
ATOM 1336 C C . GLU A 1 167 ? -46.288 0.976 83.898 1.00 35.97 167 GLU A C 1
ATOM 1338 O O . GLU A 1 167 ? -46.236 0.963 82.668 1.00 35.97 167 GLU A O 1
ATOM 1343 N N . GLY A 1 168 ? -46.149 -0.145 84.622 1.00 44.69 168 GLY A N 1
ATOM 1344 C CA . GLY A 1 168 ? -46.928 -1.345 84.290 1.00 44.69 168 GLY A CA 1
ATOM 1345 C C . GLY A 1 168 ? -46.148 -2.576 83.824 1.00 44.69 168 GLY A C 1
ATOM 1346 O O . GLY A 1 168 ? -46.209 -2.949 82.652 1.00 44.69 168 GLY A O 1
ATOM 1347 N N . ASP A 1 169 ? -45.524 -3.280 84.767 1.00 50.44 169 ASP A N 1
ATOM 1348 C CA . ASP A 1 169 ? -44.670 -4.468 84.573 1.00 50.44 169 ASP A CA 1
ATOM 1349 C C . ASP A 1 169 ? -45.358 -5.678 83.877 1.00 50.44 169 ASP A C 1
ATOM 1351 O O . ASP A 1 169 ? -44.702 -6.549 83.316 1.00 50.44 169 ASP A O 1
ATOM 1355 N N . PHE A 1 170 ? -46.695 -5.717 83.778 1.00 48.03 170 PHE A N 1
ATOM 1356 C CA . PHE A 1 170 ? -47.418 -6.758 83.015 1.00 48.03 170 PHE A CA 1
ATOM 1357 C C . PHE A 1 170 ? -47.721 -6.378 81.549 1.00 48.03 170 PHE A C 1
ATOM 1359 O O . PHE A 1 170 ? -47.805 -7.244 80.678 1.00 48.03 170 PHE A O 1
ATOM 1366 N N . SER A 1 171 ? -47.819 -5.079 81.244 1.00 55.78 171 SER A N 1
ATOM 1367 C CA . SER A 1 171 ? -47.876 -4.541 79.872 1.00 55.78 171 SER A CA 1
ATOM 1368 C C . SER A 1 171 ? -46.496 -4.603 79.208 1.00 55.78 171 SER A C 1
ATOM 1370 O O . SER A 1 171 ? -46.382 -4.876 78.010 1.00 55.78 171 SER A O 1
ATOM 1372 N N . ALA A 1 172 ? -45.435 -4.446 80.005 1.00 59.34 172 ALA A N 1
ATOM 1373 C CA . ALA A 1 172 ? -44.049 -4.565 79.569 1.00 59.34 172 ALA A CA 1
ATOM 1374 C C . ALA A 1 172 ? -43.746 -5.937 78.946 1.00 59.34 172 ALA A C 1
ATOM 1376 O O . ALA A 1 172 ? -43.127 -5.992 77.887 1.00 59.34 172 ALA A O 1
ATOM 1377 N N . MET A 1 173 ? -44.248 -7.034 79.525 1.00 62.19 173 MET A N 1
ATOM 1378 C CA . MET A 1 173 ? -44.009 -8.390 79.010 1.00 62.19 173 MET A CA 1
ATOM 1379 C C . MET A 1 173 ? -44.749 -8.683 77.688 1.00 62.19 173 MET A C 1
ATOM 1381 O O . MET A 1 173 ? -44.236 -9.386 76.816 1.00 62.19 173 MET A O 1
ATOM 1385 N N . ALA A 1 174 ? -45.945 -8.118 77.493 1.00 64.69 174 ALA A N 1
ATOM 1386 C CA . ALA A 1 174 ? -46.653 -8.197 76.213 1.00 64.69 174 ALA A CA 1
ATOM 1387 C C . ALA A 1 174 ? -45.966 -7.334 75.137 1.00 64.69 174 ALA A C 1
ATOM 1389 O O . ALA A 1 174 ? -45.771 -7.789 74.008 1.00 64.69 174 ALA A O 1
ATOM 1390 N N . LYS A 1 175 ? -45.514 -6.128 75.506 1.00 75.94 175 LYS A N 1
ATOM 1391 C CA . LYS A 1 175 ? -44.734 -5.237 74.635 1.00 75.94 175 LYS A CA 1
ATOM 1392 C C . LYS A 1 175 ? -43.382 -5.829 74.249 1.00 75.94 175 LYS A C 1
ATOM 1394 O O . LYS A 1 175 ? -42.983 -5.688 73.098 1.00 75.94 175 LYS A O 1
ATOM 1399 N N . THR A 1 176 ? -42.682 -6.512 75.156 1.00 76.88 176 THR A N 1
ATOM 1400 C CA . THR A 1 176 ? -41.406 -7.170 74.832 1.00 76.88 176 THR A CA 1
ATOM 1401 C C . THR A 1 176 ? -41.614 -8.338 73.877 1.00 76.88 176 THR A C 1
ATOM 1403 O O . THR A 1 176 ? -40.832 -8.493 72.943 1.00 76.88 176 THR A O 1
ATOM 1406 N N . LYS A 1 177 ? -42.697 -9.109 74.029 1.00 74.38 177 LYS A N 1
ATOM 1407 C CA . LYS A 1 177 ? -43.051 -10.179 73.087 1.00 74.38 177 LYS A CA 1
ATOM 1408 C C . LYS A 1 177 ? -43.404 -9.636 71.697 1.00 74.38 177 LYS A C 1
ATOM 1410 O O . LYS A 1 177 ? -42.960 -10.197 70.698 1.00 74.38 177 LYS A O 1
ATOM 1415 N N . GLU A 1 178 ? -44.151 -8.534 71.615 1.00 82.81 178 GLU A N 1
ATOM 1416 C CA . GLU A 1 178 ? -44.446 -7.866 70.339 1.00 82.81 178 GLU A CA 1
ATOM 1417 C C . GLU A 1 178 ? -43.188 -7.236 69.712 1.00 82.81 178 GLU A C 1
ATOM 1419 O O . GLU A 1 178 ? -42.971 -7.354 68.507 1.00 82.81 178 GLU A O 1
ATOM 1424 N N . ALA A 1 179 ? -42.308 -6.637 70.519 1.00 84.75 179 ALA A N 1
ATOM 1425 C CA . ALA A 1 179 ? -41.024 -6.107 70.061 1.00 84.75 179 ALA A CA 1
ATOM 1426 C C . ALA A 1 179 ? -40.103 -7.216 69.527 1.00 84.75 179 ALA A C 1
ATOM 1428 O O . ALA A 1 179 ? -39.499 -7.060 68.469 1.00 84.75 179 ALA A O 1
ATOM 1429 N N . GLN A 1 180 ? -40.051 -8.368 70.202 1.00 81.69 180 GLN A N 1
ATOM 1430 C CA . GLN A 1 180 ? -39.317 -9.544 69.730 1.00 81.69 180 GLN A CA 1
ATOM 1431 C C . GLN A 1 180 ? -39.898 -10.110 68.428 1.00 81.69 180 GLN A C 1
ATOM 1433 O O . GLN A 1 180 ? -39.140 -10.587 67.586 1.00 81.69 180 GLN A O 1
ATOM 1438 N N . ALA A 1 181 ? -41.221 -10.062 68.239 1.00 83.75 181 ALA A N 1
ATOM 1439 C CA . ALA A 1 181 ? -41.853 -10.469 66.985 1.00 83.75 181 ALA A CA 1
ATOM 1440 C C . ALA A 1 181 ? -41.485 -9.520 65.833 1.00 83.75 181 ALA A C 1
ATOM 1442 O O . ALA A 1 181 ? -41.080 -9.995 64.773 1.00 83.75 181 ALA A O 1
ATOM 1443 N N . LYS A 1 182 ? -41.527 -8.201 66.067 1.00 91.94 182 LYS A N 1
ATOM 1444 C CA . LYS A 1 182 ? -41.102 -7.185 65.088 1.00 91.94 182 LYS A CA 1
ATOM 1445 C C . LYS A 1 182 ? -39.624 -7.300 64.737 1.00 91.94 182 LYS A C 1
ATOM 1447 O O . LYS A 1 182 ? -39.273 -7.201 63.568 1.00 91.94 182 LYS A O 1
ATOM 1452 N N . GLU A 1 183 ? -38.759 -7.564 65.714 1.00 90.25 183 GLU A N 1
ATOM 1453 C CA . GLU A 1 183 ? -37.332 -7.764 65.447 1.00 90.25 183 GLU A CA 1
ATOM 1454 C C . GLU A 1 183 ? -37.082 -9.049 64.652 1.00 90.25 183 GLU A C 1
ATOM 1456 O O . GLU A 1 183 ? -36.257 -9.072 63.742 1.00 90.25 183 GLU A O 1
ATOM 1461 N N . ARG A 1 184 ? -37.845 -10.114 64.929 1.00 91.25 184 ARG A N 1
ATOM 1462 C CA . ARG A 1 184 ? -37.781 -11.347 64.139 1.00 91.25 184 ARG A CA 1
ATOM 1463 C C . ARG A 1 184 ? -38.214 -11.100 62.691 1.00 91.25 184 ARG A C 1
ATOM 1465 O O . ARG A 1 184 ? -37.551 -11.582 61.780 1.00 91.25 184 ARG A O 1
ATOM 1472 N N . GLU A 1 185 ? -39.277 -10.332 62.475 1.00 93.19 185 GLU A N 1
ATOM 1473 C CA . GLU A 1 185 ? -39.743 -9.944 61.139 1.00 93.19 185 GLU A CA 1
ATOM 1474 C C . GLU A 1 185 ? -38.729 -9.040 60.417 1.00 93.19 185 GLU A C 1
ATOM 1476 O O . GLU A 1 185 ? -38.420 -9.271 59.247 1.00 93.19 185 GLU A O 1
ATOM 1481 N N . ARG A 1 186 ? -38.116 -8.085 61.130 1.00 95.38 186 ARG A N 1
ATOM 1482 C CA . ARG A 1 186 ? -37.020 -7.245 60.620 1.00 95.38 186 ARG A CA 1
ATOM 1483 C C . ARG A 1 186 ? -35.836 -8.095 60.162 1.00 95.38 186 ARG A C 1
ATOM 1485 O O . ARG A 1 186 ? -35.370 -7.919 59.040 1.00 95.38 186 ARG A O 1
ATOM 1492 N N . MET A 1 187 ? -35.402 -9.048 60.989 1.00 93.12 187 MET A N 1
ATOM 1493 C CA . MET A 1 187 ? -34.309 -9.960 60.645 1.00 93.12 187 MET A CA 1
ATOM 1494 C C . MET A 1 187 ? -34.657 -10.871 59.463 1.00 93.12 187 MET A C 1
ATOM 1496 O O . MET A 1 187 ? -33.805 -11.112 58.614 1.00 93.12 187 MET A O 1
ATOM 1500 N N . VAL A 1 188 ? -35.900 -11.352 59.353 1.00 95.19 188 VAL A N 1
ATOM 1501 C CA . VAL A 1 188 ? -36.341 -12.136 58.184 1.00 95.19 188 VAL A CA 1
ATOM 1502 C C . VAL A 1 188 ? -36.274 -11.296 56.907 1.00 95.19 188 VAL A C 1
ATOM 1504 O O . VAL A 1 188 ? -35.722 -11.758 55.909 1.00 95.19 188 VAL A O 1
ATOM 1507 N N . ASN A 1 189 ? -36.762 -10.055 56.943 1.00 95.44 189 ASN A N 1
ATOM 1508 C CA . ASN A 1 189 ? -36.693 -9.144 55.799 1.00 95.44 189 ASN A CA 1
ATOM 1509 C C . ASN A 1 189 ? -35.243 -8.804 55.421 1.00 95.44 189 ASN A C 1
ATOM 1511 O O . ASN A 1 189 ? -34.903 -8.745 54.238 1.00 95.44 189 ASN A O 1
ATOM 1515 N N . GLU A 1 190 ? -34.366 -8.640 56.410 1.00 95.81 190 GLU A N 1
ATOM 1516 C CA . GLU A 1 190 ? -32.937 -8.420 56.186 1.00 95.81 190 GLU A CA 1
ATOM 1517 C C . GLU A 1 190 ? -32.271 -9.640 55.535 1.00 95.81 190 GLU A C 1
ATOM 151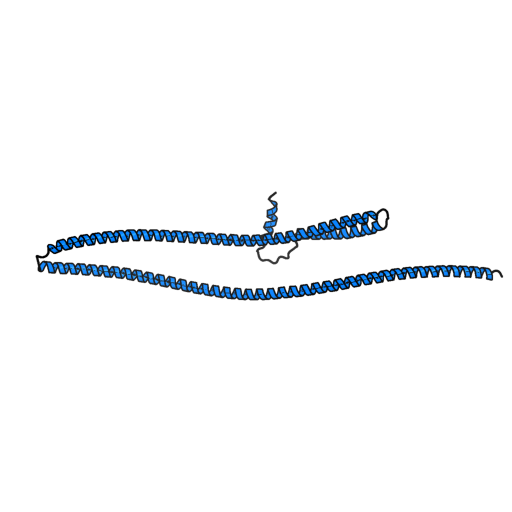9 O O . GLU A 1 190 ? -31.561 -9.491 54.540 1.00 95.81 190 GLU A O 1
ATOM 1524 N N . ILE A 1 191 ? -32.572 -10.855 56.009 1.00 95.19 191 ILE A N 1
ATOM 1525 C CA . ILE A 1 191 ? -32.092 -12.104 55.399 1.00 95.19 191 ILE A CA 1
ATOM 1526 C C . ILE A 1 191 ? -32.566 -12.226 53.946 1.00 95.19 191 ILE A C 1
ATOM 1528 O O . ILE A 1 191 ? -31.774 -12.604 53.082 1.00 95.19 191 ILE A O 1
ATOM 1532 N N . LEU A 1 192 ? -33.830 -11.905 53.654 1.00 96.38 192 LEU A N 1
ATOM 1533 C CA . LEU A 1 192 ? -34.358 -11.939 52.287 1.00 96.38 192 LEU A CA 1
ATOM 1534 C C . LEU A 1 192 ? -33.641 -10.929 51.382 1.00 96.38 192 LEU A C 1
ATOM 1536 O O . LEU A 1 192 ? -33.181 -11.301 50.304 1.00 96.38 192 LEU A O 1
ATOM 1540 N N . SER A 1 193 ? -33.446 -9.694 51.852 1.00 96.38 193 SER A N 1
ATOM 1541 C CA . SER A 1 193 ? -32.719 -8.664 51.099 1.00 96.38 193 SER A CA 1
ATOM 1542 C C . SER A 1 193 ? -31.255 -9.040 50.849 1.00 96.38 193 SER A C 1
ATOM 1544 O O . SER A 1 193 ? -30.720 -8.792 49.766 1.00 96.38 193 SER A O 1
ATOM 1546 N N . LEU A 1 194 ? -30.589 -9.652 51.832 1.00 95.56 194 LEU A N 1
ATOM 1547 C CA . LEU A 1 194 ? -29.219 -10.141 51.676 1.00 95.56 194 LEU A CA 1
ATOM 1548 C C . LEU A 1 194 ? -29.142 -11.304 50.683 1.00 95.56 194 LEU A C 1
ATOM 1550 O O . LEU A 1 194 ? -28.204 -11.356 49.891 1.00 95.56 194 LEU A O 1
ATOM 1554 N N . ARG A 1 195 ? -30.133 -12.205 50.672 1.00 95.88 195 ARG A N 1
ATOM 1555 C CA . ARG A 1 195 ? -30.215 -13.295 49.687 1.00 95.88 195 ARG A CA 1
ATOM 1556 C C . ARG A 1 195 ? -30.409 -12.779 48.264 1.00 95.88 195 ARG A C 1
ATOM 1558 O O . ARG A 1 195 ? -29.725 -13.262 47.366 1.00 95.88 195 ARG A O 1
ATOM 1565 N N . GLU A 1 196 ? -31.274 -11.788 48.057 1.00 97.06 196 GLU A N 1
ATOM 1566 C CA . GLU A 1 196 ? -31.434 -11.150 46.742 1.00 97.06 196 GLU A CA 1
ATOM 1567 C C . GLU A 1 196 ? -30.141 -10.474 46.282 1.00 97.06 196 GLU A C 1
ATOM 1569 O O . GLU A 1 196 ? -29.697 -10.693 45.155 1.00 97.06 196 GLU A O 1
ATOM 1574 N N . ARG A 1 197 ? -29.485 -9.710 47.167 1.00 96.75 197 ARG A N 1
ATOM 1575 C CA . ARG A 1 197 ? -28.197 -9.073 46.858 1.00 96.75 197 ARG A CA 1
ATOM 1576 C C . ARG A 1 197 ? -27.113 -10.093 46.522 1.00 96.75 197 ARG A C 1
ATOM 1578 O O . ARG A 1 197 ? -26.367 -9.879 45.571 1.00 96.75 197 ARG A O 1
ATOM 1585 N N . LEU A 1 198 ? -27.043 -11.201 47.260 1.00 95.69 198 LEU A N 1
ATOM 1586 C CA . LEU A 1 198 ? -26.105 -12.288 46.979 1.00 95.69 198 LEU A CA 1
ATOM 1587 C C . LEU A 1 198 ? -26.386 -12.925 45.613 1.00 95.69 198 LEU A C 1
ATOM 1589 O O . LEU A 1 198 ? -25.460 -13.121 44.834 1.00 95.69 198 LEU A O 1
ATOM 1593 N N . SER A 1 199 ? -27.654 -13.196 45.297 1.00 97.19 199 SER A N 1
ATOM 1594 C CA . SER A 1 199 ? -28.047 -13.743 43.994 1.00 97.19 199 SER A CA 1
ATOM 1595 C C . SER A 1 199 ? -27.674 -12.805 42.843 1.00 97.19 199 SER A C 1
ATOM 1597 O O . SER A 1 199 ? -27.166 -13.262 41.822 1.00 97.19 199 SER A O 1
ATOM 1599 N N . ALA A 1 200 ? -27.896 -11.497 43.004 1.00 96.50 200 ALA A N 1
ATOM 1600 C CA . ALA A 1 200 ? -27.520 -10.501 42.005 1.00 96.50 200 ALA A CA 1
ATOM 1601 C C . ALA A 1 200 ? -25.994 -10.411 41.831 1.00 96.50 200 ALA A C 1
ATOM 1603 O O . ALA A 1 200 ? -25.507 -10.346 40.703 1.00 96.50 200 ALA A O 1
ATOM 1604 N N . ALA A 1 201 ? -25.236 -10.456 42.932 1.00 95.00 201 ALA A N 1
ATOM 1605 C CA . ALA A 1 201 ? -23.776 -10.441 42.899 1.00 95.00 201 ALA A CA 1
ATOM 1606 C C . ALA A 1 201 ? -23.199 -11.676 42.189 1.00 95.00 201 ALA A C 1
ATOM 1608 O O . ALA A 1 201 ? -22.294 -11.529 41.372 1.00 95.00 201 ALA A O 1
ATOM 1609 N N . LEU A 1 202 ? -23.751 -12.867 42.444 1.00 96.00 202 LEU A N 1
ATOM 1610 C CA . LEU A 1 202 ? -23.339 -14.102 41.768 1.00 96.00 202 LEU A CA 1
ATOM 1611 C C . LEU A 1 202 ? -23.633 -14.055 40.264 1.00 96.00 202 LEU A C 1
ATOM 1613 O O . LEU A 1 202 ? -22.753 -14.356 39.464 1.00 96.00 202 LEU A O 1
ATOM 1617 N N . SER A 1 203 ? -24.824 -13.595 39.867 1.00 96.94 203 SER A N 1
ATOM 1618 C CA . SER A 1 203 ? -25.160 -13.430 38.445 1.00 96.94 203 SER A CA 1
ATOM 1619 C C . SER A 1 203 ? -24.226 -12.438 37.747 1.00 96.94 203 SER A C 1
ATOM 1621 O O . SER A 1 203 ? -23.815 -12.661 36.610 1.00 96.94 203 SER A O 1
ATOM 1623 N N . TYR A 1 204 ? -23.873 -11.342 38.421 1.00 96.94 204 TYR A N 1
ATOM 1624 C CA . TYR A 1 204 ? -22.937 -10.360 37.881 1.00 96.94 204 TYR A CA 1
ATOM 1625 C C . TYR A 1 204 ? -21.511 -10.919 37.774 1.00 96.94 204 TYR A C 1
ATOM 1627 O O . TYR A 1 204 ? -20.816 -10.648 36.795 1.00 96.94 204 TYR A O 1
ATOM 1635 N N . GLN A 1 205 ? -21.084 -11.734 38.744 1.00 95.75 205 GLN A N 1
ATOM 1636 C CA . GLN A 1 205 ? -19.800 -12.428 38.691 1.00 95.75 205 GLN A CA 1
ATOM 1637 C C . GLN A 1 205 ? -19.729 -13.379 37.487 1.00 95.75 205 GLN A C 1
ATOM 1639 O O . GLN A 1 205 ? -18.760 -13.317 36.735 1.00 95.75 205 GLN A O 1
ATOM 1644 N N . GLU A 1 206 ? -20.760 -14.192 37.245 1.00 96.69 206 GLU A N 1
ATOM 1645 C CA . GLU A 1 206 ? -20.805 -15.094 36.083 1.00 96.69 206 GLU A CA 1
ATOM 1646 C C . GLU A 1 206 ? -20.748 -14.334 34.746 1.00 96.69 206 GLU A C 1
ATOM 1648 O O . GLU A 1 206 ? -20.078 -14.758 33.800 1.00 96.69 206 GLU A O 1
ATOM 1653 N N . GLU A 1 207 ? -21.426 -13.186 34.646 1.00 96.69 207 GLU A N 1
ATOM 1654 C CA . GLU A 1 207 ? -21.338 -12.329 33.460 1.00 96.69 207 GLU A CA 1
ATOM 1655 C C . GLU A 1 207 ? -19.931 -11.762 33.251 1.00 96.69 207 GLU A C 1
ATOM 1657 O O . GLU A 1 207 ? -19.455 -11.703 32.112 1.00 96.69 207 GLU A O 1
ATOM 1662 N N . LEU A 1 208 ? -19.266 -11.338 34.329 1.00 94.69 208 LEU A N 1
ATOM 1663 C CA . LEU A 1 208 ? -17.890 -10.855 34.268 1.00 94.69 208 LEU A CA 1
ATOM 1664 C C . LEU A 1 208 ? -16.926 -11.965 33.856 1.00 94.69 208 LEU A C 1
ATOM 1666 O O . LEU A 1 208 ? -16.097 -11.732 32.981 1.00 94.69 208 LEU A O 1
ATOM 1670 N N . GLU A 1 209 ? -17.063 -13.166 34.414 1.00 96.12 209 GLU A N 1
ATOM 1671 C CA . GLU A 1 209 ? -16.247 -14.325 34.042 1.00 96.12 209 GLU A CA 1
ATOM 1672 C C . GLU A 1 209 ? -16.420 -14.666 32.556 1.00 96.12 209 GLU A C 1
ATOM 1674 O O . GLU A 1 209 ? -15.430 -14.801 31.837 1.00 96.12 209 GLU A O 1
ATOM 1679 N N . ARG A 1 210 ? -17.661 -14.678 32.045 1.00 97.00 210 ARG A N 1
ATOM 1680 C CA . ARG A 1 210 ? -17.933 -14.876 30.609 1.00 97.00 210 ARG A CA 1
ATOM 1681 C C . ARG A 1 210 ? -17.304 -13.801 29.728 1.00 97.00 210 ARG A C 1
ATOM 1683 O O . ARG A 1 210 ? -16.720 -14.126 28.692 1.00 97.00 210 ARG A O 1
ATOM 1690 N N . LYS A 1 211 ? -17.427 -12.526 30.108 1.00 96.25 211 LYS A N 1
ATOM 1691 C CA . LYS A 1 211 ? -16.808 -11.416 29.366 1.00 96.25 211 LYS A CA 1
ATOM 1692 C C . LYS A 1 211 ? -15.288 -11.523 29.378 1.00 96.25 211 LYS A C 1
ATOM 1694 O O . LYS A 1 211 ? -14.675 -11.298 28.339 1.00 96.25 211 LYS A O 1
ATOM 1699 N N . ASN A 1 212 ? -14.702 -11.905 30.509 1.00 95.69 212 ASN A N 1
ATOM 1700 C CA . ASN A 1 212 ? -13.262 -12.080 30.638 1.00 95.69 212 ASN A CA 1
ATOM 1701 C C . ASN A 1 212 ? -12.763 -13.221 29.741 1.00 95.69 212 ASN A C 1
ATOM 1703 O O . ASN A 1 212 ? -11.883 -13.001 28.919 1.00 95.69 212 ASN A O 1
ATOM 1707 N N . SER A 1 213 ? -13.419 -14.389 29.768 1.00 95.94 213 SER A N 1
ATOM 1708 C CA . SER A 1 213 ? -13.078 -15.501 28.867 1.00 95.94 213 SER A CA 1
ATOM 1709 C C . SER A 1 213 ? -13.219 -15.134 27.386 1.00 95.94 213 SER A C 1
ATOM 1711 O O . SER A 1 213 ? -12.393 -15.527 26.566 1.00 95.94 213 SER A O 1
ATOM 1713 N N . SER A 1 214 ? -14.245 -14.358 27.019 1.00 95.06 214 SER A N 1
ATOM 1714 C CA . SER A 1 214 ? -14.395 -13.859 25.647 1.00 95.06 214 SER A CA 1
ATOM 1715 C C . SER A 1 214 ? -13.281 -12.885 25.255 1.00 95.06 214 SER A C 1
ATOM 1717 O O . SER A 1 214 ? -12.856 -12.892 24.099 1.00 95.06 214 SER A O 1
ATOM 1719 N N . ALA A 1 215 ? -12.835 -12.034 26.180 1.00 94.31 215 ALA A N 1
ATOM 1720 C CA . ALA A 1 215 ? -11.728 -11.116 25.945 1.00 94.31 215 ALA A CA 1
ATOM 1721 C C . ALA A 1 215 ? -10.404 -11.877 25.789 1.00 94.31 215 ALA A C 1
ATOM 1723 O O . ALA A 1 215 ? -9.659 -11.586 24.858 1.00 94.31 215 ALA A O 1
ATOM 1724 N N . ASP A 1 216 ? -10.157 -12.894 26.617 1.00 95.38 216 ASP A N 1
ATOM 1725 C CA . ASP A 1 216 ? -8.963 -13.743 26.540 1.00 95.38 216 ASP A CA 1
ATOM 1726 C C . ASP A 1 216 ? -8.876 -14.490 25.201 1.00 95.38 216 ASP A C 1
ATOM 1728 O O . ASP A 1 216 ? -7.828 -14.487 24.552 1.00 95.38 216 ASP A O 1
ATOM 1732 N N . LEU A 1 217 ? -9.993 -15.060 24.730 1.00 95.62 217 LEU A N 1
ATOM 1733 C CA . LEU A 1 217 ? -10.064 -15.670 23.397 1.00 95.62 217 LEU A CA 1
ATOM 1734 C C . LEU A 1 217 ? -9.738 -14.651 22.304 1.00 95.62 217 LEU A C 1
ATOM 1736 O O . LEU A 1 217 ? -8.941 -14.930 21.410 1.00 95.62 217 LEU A O 1
ATOM 1740 N N . ARG A 1 218 ? -10.297 -13.439 22.405 1.00 94.69 218 ARG A N 1
ATOM 1741 C CA . ARG A 1 218 ? -10.044 -12.387 21.421 1.00 94.69 218 ARG A CA 1
ATOM 1742 C C . ARG A 1 218 ? -8.588 -11.922 21.423 1.00 94.69 218 ARG A C 1
ATOM 1744 O O . ARG A 1 218 ? -8.040 -11.642 20.360 1.00 94.69 218 ARG A O 1
ATOM 1751 N N . ILE A 1 219 ? -7.961 -11.843 22.594 1.00 94.94 219 ILE A N 1
ATOM 1752 C CA . ILE A 1 219 ? -6.534 -11.535 22.727 1.00 94.94 219 ILE A CA 1
ATOM 1753 C C . ILE A 1 219 ? -5.702 -12.623 22.045 1.00 94.94 219 ILE A C 1
ATOM 1755 O O . ILE A 1 219 ? -4.806 -12.291 21.273 1.00 94.94 219 ILE A O 1
ATOM 1759 N N . SER A 1 220 ? -6.026 -13.899 22.267 1.00 94.44 220 SER A N 1
ATOM 1760 C CA . SER A 1 220 ? -5.316 -15.019 21.642 1.00 94.44 220 SER A CA 1
ATOM 1761 C C . SER A 1 220 ? -5.428 -15.003 20.111 1.00 94.44 220 SER A C 1
ATOM 1763 O O . SER A 1 220 ? -4.417 -15.165 19.428 1.00 94.44 220 SER A O 1
ATOM 1765 N N . GLU A 1 221 ? -6.615 -14.727 19.562 1.00 94.25 221 GLU A N 1
ATOM 1766 C CA . GLU A 1 221 ? -6.816 -14.564 18.114 1.00 94.25 221 GLU A CA 1
ATOM 1767 C C . GLU A 1 221 ? -5.972 -13.416 17.541 1.00 94.25 221 GLU A C 1
ATOM 1769 O O . GLU A 1 221 ? -5.304 -13.573 16.520 1.00 94.25 221 GLU A O 1
ATOM 1774 N N . LEU A 1 222 ? -5.980 -12.255 18.207 1.00 93.25 222 LEU A N 1
ATOM 1775 C CA . LEU A 1 222 ? -5.217 -11.085 17.766 1.00 93.25 222 LEU A CA 1
ATOM 1776 C C . LEU A 1 222 ? -3.705 -11.319 17.838 1.00 93.25 222 LEU A C 1
ATOM 1778 O O . LEU A 1 222 ? -2.973 -10.834 16.978 1.00 93.25 222 LEU A O 1
ATOM 1782 N N . GLN A 1 223 ? -3.231 -12.068 18.835 1.00 94.56 223 GLN A N 1
ATOM 1783 C CA . GLN A 1 223 ? -1.824 -12.456 18.939 1.00 94.56 223 GLN A CA 1
ATOM 1784 C C . GLN A 1 223 ? -1.401 -13.362 17.779 1.00 94.56 223 GLN A C 1
ATOM 1786 O O . GLN A 1 223 ? -0.349 -13.130 17.186 1.00 94.56 223 GLN A O 1
ATOM 1791 N N . GLN A 1 224 ? -2.233 -14.342 17.414 1.00 95.31 224 GLN A N 1
ATOM 1792 C CA . GLN A 1 224 ? -1.959 -15.227 16.282 1.00 95.31 224 GLN A CA 1
ATOM 1793 C C . GLN A 1 224 ? -1.946 -14.465 14.948 1.00 95.31 224 GLN A C 1
ATOM 1795 O O . GLN A 1 224 ? -1.060 -14.672 14.119 1.00 95.31 224 GLN A O 1
ATOM 1800 N N . GLU A 1 225 ? -2.899 -13.553 14.747 1.00 91.88 225 GLU A N 1
ATOM 1801 C CA . GLU A 1 225 ? -2.952 -12.703 13.553 1.00 91.88 225 GLU A CA 1
ATOM 1802 C C . GLU A 1 225 ? -1.705 -11.812 13.443 1.00 91.88 225 GLU A C 1
ATOM 1804 O O . GLU A 1 225 ? -1.102 -11.703 12.375 1.00 91.88 225 GLU A O 1
ATOM 1809 N N . LEU A 1 226 ? -1.267 -11.225 14.561 1.00 93.00 226 LEU A N 1
ATOM 1810 C CA . LEU A 1 226 ? -0.056 -10.411 14.606 1.00 93.00 226 LEU A CA 1
ATOM 1811 C C . LEU A 1 226 ? 1.192 -11.227 14.241 1.00 93.00 226 LEU A C 1
ATOM 1813 O O . LEU A 1 226 ? 2.028 -10.758 13.469 1.00 93.00 226 LEU A O 1
ATOM 1817 N N . GLU A 1 227 ? 1.321 -12.448 14.759 1.00 95.31 227 GLU A N 1
ATOM 1818 C CA . GLU A 1 227 ? 2.445 -13.331 14.434 1.00 95.31 227 GLU A CA 1
ATOM 1819 C C . GLU A 1 227 ? 2.460 -13.711 12.944 1.00 95.31 227 GLU A C 1
ATOM 1821 O O . GLU A 1 227 ? 3.515 -13.685 12.299 1.00 95.31 227 GLU A O 1
ATOM 1826 N N . ASN A 1 228 ? 1.289 -13.979 12.358 1.00 92.06 228 ASN A N 1
ATOM 1827 C CA . ASN A 1 228 ? 1.156 -14.216 10.921 1.00 92.06 228 ASN A CA 1
ATOM 1828 C C . ASN A 1 228 ? 1.610 -12.997 10.103 1.00 92.06 228 ASN A C 1
ATOM 1830 O O . ASN A 1 228 ? 2.426 -13.148 9.191 1.00 92.06 228 ASN A O 1
ATOM 1834 N N . GLN A 1 229 ? 1.167 -11.791 10.471 1.00 91.12 229 GLN A N 1
ATOM 1835 C CA . GLN A 1 229 ? 1.565 -10.554 9.790 1.00 91.12 229 GLN A CA 1
ATOM 1836 C C . GLN A 1 229 ? 3.068 -10.275 9.906 1.00 91.12 229 GLN A C 1
ATOM 1838 O O . GLN A 1 229 ? 3.697 -9.868 8.929 1.00 91.12 229 GLN A O 1
ATOM 1843 N N . ILE A 1 230 ? 3.678 -10.538 11.066 1.00 89.56 230 ILE A N 1
ATOM 1844 C CA . ILE A 1 230 ? 5.133 -10.421 11.250 1.00 89.56 230 ILE A CA 1
ATOM 1845 C C . ILE A 1 230 ? 5.870 -11.383 10.307 1.00 89.56 230 ILE A C 1
ATOM 1847 O O . ILE A 1 230 ? 6.845 -10.998 9.652 1.00 89.56 230 ILE A O 1
ATOM 1851 N N . ASN A 1 231 ? 5.394 -12.624 10.193 1.00 92.56 231 ASN A N 1
ATOM 1852 C CA . ASN A 1 231 ? 5.987 -13.627 9.313 1.00 92.56 231 ASN A CA 1
ATOM 1853 C C . ASN A 1 231 ? 5.855 -13.258 7.828 1.00 92.56 231 ASN A C 1
ATOM 1855 O O . ASN A 1 231 ? 6.809 -13.437 7.065 1.00 92.56 231 ASN A O 1
ATOM 1859 N N . GLU A 1 232 ? 4.706 -12.730 7.406 1.00 91.50 232 GLU A N 1
ATOM 1860 C CA . GLU A 1 232 ? 4.499 -12.230 6.042 1.00 91.50 232 GLU A CA 1
ATOM 1861 C C . GLU A 1 232 ? 5.400 -11.035 5.736 1.00 91.50 232 GLU A C 1
ATOM 1863 O O . GLU A 1 232 ? 6.100 -11.040 4.723 1.00 91.50 232 GLU A O 1
ATOM 1868 N N . MET A 1 233 ? 5.481 -10.067 6.649 1.00 89.06 233 MET A N 1
ATOM 1869 C CA . MET A 1 233 ? 6.350 -8.900 6.504 1.00 89.06 233 MET A CA 1
ATOM 1870 C C . MET A 1 233 ? 7.827 -9.298 6.397 1.00 89.06 233 MET A C 1
ATOM 1872 O O . MET A 1 233 ? 8.564 -8.747 5.579 1.00 89.06 233 MET A O 1
ATOM 1876 N N . SER A 1 234 ? 8.267 -10.296 7.171 1.00 92.31 234 SER A N 1
ATOM 1877 C CA . SER A 1 234 ? 9.631 -10.826 7.081 1.00 92.31 234 SER A CA 1
ATOM 1878 C C . SER A 1 234 ? 9.909 -11.491 5.728 1.00 92.31 234 SER A C 1
ATOM 1880 O O . SER A 1 234 ? 10.976 -11.285 5.144 1.00 92.31 234 SER A O 1
ATOM 1882 N N . LYS A 1 235 ? 8.950 -12.261 5.193 1.00 93.88 235 LYS A N 1
ATOM 1883 C CA . LYS A 1 235 ? 9.065 -12.865 3.855 1.00 93.88 235 LYS A CA 1
ATOM 1884 C C . LYS A 1 235 ? 9.133 -11.793 2.772 1.00 93.88 235 LYS A C 1
ATOM 1886 O O . LYS A 1 235 ? 10.035 -11.846 1.940 1.00 93.88 235 LYS A O 1
ATOM 1891 N N . GLU A 1 236 ? 8.235 -10.815 2.820 1.00 91.75 236 GLU A N 1
ATOM 1892 C CA . GLU A 1 236 ? 8.179 -9.712 1.859 1.00 91.75 236 GLU A CA 1
ATOM 1893 C C . GLU A 1 236 ? 9.474 -8.890 1.877 1.00 91.75 236 GLU A C 1
ATOM 1895 O O . GLU A 1 236 ? 10.057 -8.622 0.829 1.00 91.75 236 GLU A O 1
ATOM 1900 N N . SER A 1 237 ? 10.005 -8.581 3.065 1.00 90.25 237 SER A N 1
ATOM 1901 C CA . SER A 1 237 ? 11.285 -7.877 3.205 1.00 90.25 237 SER A CA 1
ATOM 1902 C C . SER A 1 237 ? 12.438 -8.627 2.533 1.00 90.25 237 SER A C 1
ATOM 1904 O O . SER A 1 237 ? 13.273 -8.003 1.883 1.00 90.25 237 SER A O 1
ATOM 1906 N N . ARG A 1 238 ? 12.482 -9.962 2.652 1.00 94.56 238 ARG A N 1
ATOM 1907 C CA . ARG A 1 238 ? 13.512 -10.789 1.999 1.00 94.56 238 ARG A CA 1
ATOM 1908 C C . ARG A 1 238 ? 13.350 -10.830 0.482 1.00 94.56 238 ARG A C 1
ATOM 1910 O O . ARG A 1 238 ? 14.348 -10.883 -0.231 1.00 94.56 238 ARG A O 1
ATOM 1917 N N . PHE A 1 239 ? 12.117 -10.842 -0.025 1.00 91.88 239 PHE A N 1
ATOM 1918 C CA . PHE A 1 239 ? 11.875 -10.755 -1.467 1.00 91.88 239 PHE A CA 1
ATOM 1919 C C . PHE A 1 239 ? 12.299 -9.399 -2.015 1.00 91.88 239 PHE A C 1
ATOM 1921 O O . PHE A 1 239 ? 13.005 -9.347 -3.020 1.00 91.88 239 PHE A O 1
ATOM 1928 N N . LYS A 1 240 ? 11.935 -8.320 -1.319 1.00 92.88 240 LYS A N 1
ATOM 1929 C CA . LYS A 1 240 ? 12.331 -6.961 -1.675 1.00 92.88 240 LYS A CA 1
ATOM 1930 C C . LYS A 1 240 ? 13.852 -6.819 -1.768 1.00 92.88 240 LYS A C 1
ATOM 1932 O O . LYS A 1 240 ? 14.334 -6.354 -2.793 1.00 92.88 240 LYS A O 1
ATOM 1937 N N . GLU A 1 241 ? 14.592 -7.278 -0.759 1.00 94.25 241 GLU A N 1
ATOM 1938 C CA . GLU A 1 241 ? 16.063 -7.231 -0.747 1.00 94.25 241 GLU A CA 1
ATOM 1939 C C . GLU A 1 241 ? 16.669 -7.971 -1.955 1.00 94.25 241 GLU A C 1
ATOM 1941 O O . GLU A 1 241 ? 17.520 -7.434 -2.660 1.00 94.25 241 GLU A O 1
ATOM 1946 N N . ARG A 1 242 ? 16.159 -9.169 -2.281 1.00 94.38 242 ARG A N 1
ATOM 1947 C CA . ARG A 1 242 ? 16.618 -9.930 -3.458 1.00 94.38 242 ARG A CA 1
ATOM 1948 C C . ARG A 1 242 ? 16.355 -9.203 -4.775 1.00 94.38 242 ARG A C 1
ATOM 1950 O O . ARG A 1 242 ? 17.224 -9.192 -5.644 1.00 94.38 242 ARG A O 1
ATOM 1957 N N . PHE A 1 243 ? 15.175 -8.606 -4.935 1.00 89.25 243 PHE A N 1
ATOM 1958 C CA . PHE A 1 243 ? 14.856 -7.838 -6.139 1.00 89.25 243 PHE A CA 1
ATOM 1959 C C . PHE A 1 243 ? 15.695 -6.562 -6.242 1.00 89.25 243 PHE A C 1
ATOM 1961 O O . PHE A 1 243 ? 16.117 -6.199 -7.339 1.00 89.25 243 PHE A O 1
ATOM 1968 N N . GLU A 1 244 ? 15.980 -5.894 -5.123 1.00 94.50 244 GLU A N 1
ATOM 1969 C CA . GLU A 1 244 ? 16.878 -4.735 -5.091 1.00 94.50 244 GLU A CA 1
ATOM 1970 C C . GLU A 1 244 ? 18.298 -5.117 -5.544 1.00 94.50 244 GLU A C 1
ATOM 1972 O O . GLU A 1 244 ? 18.874 -4.423 -6.390 1.00 94.50 244 GLU A O 1
ATOM 1977 N N . ASP A 1 245 ? 18.818 -6.263 -5.095 1.00 95.94 245 ASP A N 1
ATOM 1978 C CA . ASP A 1 245 ? 20.107 -6.809 -5.542 1.00 95.94 245 ASP A CA 1
ATOM 1979 C C . ASP A 1 245 ? 20.118 -7.170 -7.038 1.00 95.94 245 ASP A C 1
ATOM 1981 O O . ASP A 1 245 ? 21.101 -6.918 -7.748 1.00 95.94 245 ASP A O 1
ATOM 1985 N N . GLU A 1 246 ? 19.038 -7.764 -7.551 1.00 94.94 246 GLU A N 1
ATOM 1986 C CA . GLU A 1 246 ? 18.889 -8.081 -8.977 1.00 94.94 246 GLU A CA 1
ATOM 1987 C C . GLU A 1 246 ? 18.846 -6.816 -9.839 1.00 94.94 246 GLU A C 1
ATOM 1989 O O . GLU A 1 246 ? 19.563 -6.728 -10.840 1.00 94.94 246 GLU A O 1
ATOM 1994 N N . VAL A 1 247 ? 18.084 -5.801 -9.425 1.00 92.94 247 VAL A N 1
ATOM 1995 C CA . VAL A 1 247 ? 18.023 -4.504 -10.112 1.00 92.94 247 VAL A CA 1
ATOM 1996 C C . VAL A 1 247 ? 19.388 -3.820 -10.096 1.00 92.94 247 VAL A C 1
ATOM 1998 O O . VAL A 1 247 ? 19.821 -3.283 -11.120 1.00 92.94 247 VAL A O 1
ATOM 2001 N N . HIS A 1 248 ? 20.093 -3.846 -8.963 1.00 96.06 248 HIS A N 1
ATOM 2002 C CA . HIS A 1 248 ? 21.428 -3.262 -8.864 1.00 96.06 248 HIS A CA 1
ATOM 2003 C C . HIS A 1 248 ? 22.417 -3.946 -9.819 1.00 96.06 248 HIS A C 1
ATOM 2005 O O . HIS A 1 248 ? 23.158 -3.277 -10.545 1.00 96.06 248 HIS A O 1
ATOM 2011 N N . ARG A 1 249 ? 22.384 -5.281 -9.884 1.00 96.31 249 ARG A N 1
ATOM 2012 C CA . ARG A 1 249 ? 23.211 -6.076 -10.801 1.00 96.31 249 ARG A CA 1
ATOM 2013 C C . ARG A 1 249 ? 22.893 -5.783 -12.264 1.00 96.31 249 ARG A C 1
ATOM 2015 O O . ARG A 1 249 ? 23.814 -5.505 -13.027 1.00 96.31 249 ARG A O 1
ATOM 2022 N N . ALA A 1 250 ? 21.612 -5.762 -12.631 1.00 94.06 250 ALA A N 1
ATOM 2023 C CA . ALA A 1 250 ? 21.172 -5.461 -13.990 1.00 94.06 250 ALA A CA 1
ATOM 2024 C C . ALA A 1 250 ? 21.614 -4.056 -14.434 1.00 94.06 250 ALA A C 1
ATOM 2026 O O . ALA A 1 250 ? 22.098 -3.883 -15.550 1.00 94.06 250 ALA A O 1
ATOM 2027 N N . ARG A 1 251 ? 21.534 -3.055 -13.545 1.00 95.56 251 ARG A N 1
ATOM 2028 C CA . ARG A 1 251 ? 22.044 -1.698 -13.819 1.00 95.56 251 ARG A CA 1
ATOM 2029 C C . ARG A 1 251 ? 23.553 -1.679 -14.053 1.00 95.56 251 ARG A C 1
ATOM 2031 O O . ARG A 1 251 ? 24.019 -0.999 -14.964 1.00 95.56 251 ARG A O 1
ATOM 2038 N N . LYS A 1 252 ? 24.320 -2.429 -13.255 1.00 97.31 252 LYS A N 1
ATOM 2039 C CA . LYS A 1 252 ? 25.775 -2.537 -13.428 1.00 97.31 252 LYS A CA 1
ATOM 2040 C C . LYS A 1 252 ? 26.138 -3.204 -14.757 1.00 97.31 252 LYS A C 1
ATOM 2042 O O . LYS A 1 252 ? 27.049 -2.743 -15.441 1.00 97.31 252 LYS A O 1
ATOM 2047 N N . GLU A 1 253 ? 25.425 -4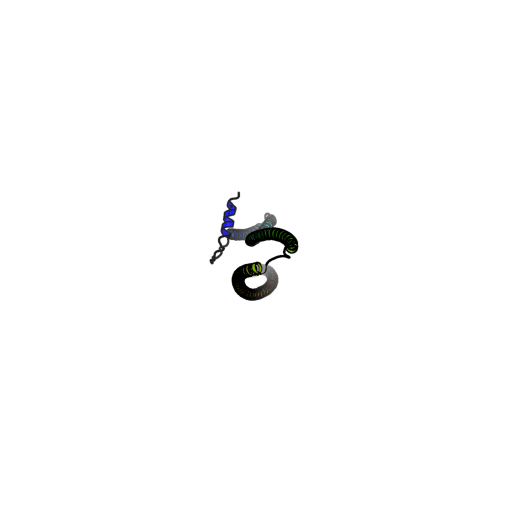.264 -15.131 1.00 97.62 253 GLU A N 1
ATOM 2048 C CA . GLU A 1 253 ? 25.603 -4.935 -16.423 1.00 97.62 253 GLU A CA 1
ATOM 2049 C C . GLU A 1 253 ? 25.238 -4.023 -17.596 1.00 97.62 253 GLU A C 1
ATOM 2051 O O . GLU A 1 253 ? 25.997 -3.954 -18.562 1.00 97.62 253 GLU A O 1
ATOM 2056 N N . LEU A 1 254 ? 24.135 -3.274 -17.492 1.00 96.50 254 LEU A N 1
ATOM 2057 C CA . LEU A 1 254 ? 23.733 -2.294 -18.500 1.00 96.50 254 LEU A CA 1
ATOM 2058 C C . LEU A 1 254 ? 24.827 -1.242 -18.718 1.00 96.50 254 LEU A C 1
ATOM 2060 O O . LEU A 1 254 ? 25.270 -1.067 -19.849 1.00 96.50 254 LEU A O 1
ATOM 2064 N N . GLY A 1 255 ? 25.342 -0.632 -17.646 1.00 97.12 255 GLY A N 1
ATOM 2065 C CA . GLY A 1 255 ? 26.429 0.347 -17.750 1.00 97.12 255 GLY A CA 1
ATOM 2066 C C . GLY A 1 255 ? 27.709 -0.237 -18.363 1.00 97.12 255 GLY A C 1
ATOM 2067 O O . GLY A 1 255 ? 28.389 0.417 -19.152 1.00 97.12 255 GLY A O 1
ATOM 2068 N N . ALA A 1 256 ? 28.028 -1.505 -18.079 1.00 97.75 256 ALA A N 1
ATOM 2069 C CA . ALA A 1 256 ? 29.147 -2.187 -18.730 1.00 97.75 256 ALA A CA 1
ATOM 2070 C C . ALA A 1 256 ? 28.910 -2.386 -20.241 1.00 97.75 256 ALA A C 1
ATOM 2072 O O . ALA A 1 256 ? 29.840 -2.228 -21.035 1.00 97.75 256 ALA A O 1
ATOM 2073 N N . LYS A 1 257 ? 27.676 -2.707 -20.654 1.00 96.31 257 LYS A N 1
ATOM 2074 C CA . LYS A 1 257 ? 27.307 -2.830 -22.074 1.00 96.31 257 LYS A CA 1
ATOM 2075 C C . LYS A 1 257 ? 27.308 -1.483 -22.790 1.00 96.31 257 LYS A C 1
ATOM 2077 O O . LYS A 1 257 ? 27.802 -1.424 -23.911 1.00 96.31 257 LYS A O 1
ATOM 2082 N N . GLU A 1 258 ? 26.835 -0.416 -22.155 1.00 97.44 258 GLU A N 1
ATOM 2083 C CA . GLU A 1 258 ? 26.893 0.950 -22.694 1.00 97.44 258 GLU A CA 1
ATOM 2084 C C . GLU A 1 258 ? 28.340 1.394 -22.938 1.00 97.44 258 GLU A C 1
ATOM 2086 O O . GLU A 1 258 ? 28.665 1.859 -24.031 1.00 97.44 258 GLU A O 1
ATOM 2091 N N . ASN A 1 259 ? 29.236 1.150 -21.976 1.00 97.69 259 ASN A N 1
ATOM 2092 C CA . ASN A 1 259 ? 30.666 1.418 -22.145 1.00 97.69 259 ASN A CA 1
ATOM 2093 C C . ASN A 1 259 ? 31.268 0.608 -23.303 1.00 97.69 259 ASN A C 1
ATOM 2095 O O . ASN A 1 259 ? 32.032 1.141 -24.104 1.00 97.69 259 ASN A O 1
ATOM 2099 N N . GLN A 1 260 ? 30.898 -0.670 -23.434 1.00 97.94 260 GLN A N 1
ATOM 2100 C CA . GLN A 1 260 ? 31.359 -1.499 -24.547 1.00 97.94 260 GLN A CA 1
ATOM 2101 C C . GLN A 1 260 ? 30.855 -0.978 -25.902 1.00 97.94 260 GLN A C 1
ATOM 2103 O O . GLN A 1 260 ? 31.610 -0.977 -26.874 1.00 97.94 260 GLN A O 1
ATOM 2108 N N . ILE A 1 261 ? 29.599 -0.527 -25.975 1.00 97.00 261 ILE A N 1
ATOM 2109 C CA . ILE A 1 261 ? 29.023 0.089 -27.177 1.00 97.00 261 ILE A CA 1
ATOM 2110 C C . ILE A 1 261 ? 29.788 1.367 -27.534 1.00 97.00 261 ILE A C 1
ATOM 2112 O O . ILE A 1 261 ? 30.117 1.562 -28.702 1.00 97.00 261 ILE A O 1
ATOM 2116 N N . ALA A 1 262 ? 30.119 2.207 -26.550 1.00 98.06 262 ALA A N 1
ATOM 2117 C CA . ALA A 1 262 ? 30.896 3.423 -26.778 1.00 98.06 262 ALA A CA 1
ATOM 2118 C C . ALA A 1 262 ? 32.274 3.117 -27.394 1.00 98.06 262 ALA A C 1
ATOM 2120 O O . ALA A 1 262 ? 32.624 3.706 -28.416 1.00 98.06 262 ALA A O 1
ATOM 2121 N N . ILE A 1 263 ? 32.998 2.134 -26.845 1.00 97.94 263 ILE A N 1
ATOM 2122 C CA . ILE A 1 263 ? 34.300 1.691 -27.375 1.00 97.94 263 ILE A CA 1
ATOM 2123 C C . ILE A 1 263 ? 34.163 1.165 -28.812 1.00 97.94 263 ILE A C 1
ATOM 2125 O O . ILE A 1 263 ? 34.953 1.515 -29.686 1.00 97.94 263 ILE A O 1
ATOM 2129 N N . LEU A 1 264 ? 33.155 0.330 -29.083 1.00 97.06 264 LEU A N 1
ATOM 2130 C CA . LEU A 1 264 ? 32.929 -0.215 -30.426 1.00 97.06 264 LEU A CA 1
ATOM 2131 C C . LEU A 1 264 ? 32.554 0.873 -31.442 1.00 97.06 264 LEU A C 1
ATOM 2133 O O . LEU A 1 264 ? 32.968 0.800 -32.600 1.00 97.06 264 LEU A O 1
ATOM 2137 N N . ASN A 1 265 ? 31.801 1.891 -31.024 1.00 97.31 265 ASN A N 1
ATOM 2138 C CA . ASN A 1 265 ? 31.470 3.036 -31.871 1.00 97.31 265 ASN A CA 1
ATOM 2139 C C . ASN A 1 265 ? 32.715 3.861 -32.216 1.00 97.31 265 ASN A C 1
ATOM 2141 O O . ASN A 1 265 ? 32.889 4.232 -33.376 1.00 97.31 265 ASN A O 1
ATOM 2145 N N . GLU A 1 266 ? 33.601 4.098 -31.246 1.00 97.75 266 GLU A N 1
ATOM 2146 C CA . GLU A 1 266 ? 34.881 4.779 -31.474 1.00 97.75 266 GLU A CA 1
ATOM 2147 C C . GLU A 1 266 ? 35.753 4.002 -32.473 1.00 97.75 266 GLU A C 1
ATOM 2149 O O . GLU A 1 266 ? 36.190 4.556 -33.483 1.00 97.75 266 GLU A O 1
ATOM 2154 N N . GLN A 1 267 ? 35.895 2.686 -32.279 1.00 97.62 267 GLN A N 1
ATOM 2155 C CA . GLN A 1 267 ? 36.610 1.811 -33.217 1.00 97.62 267 GLN A CA 1
ATOM 2156 C C . GLN A 1 267 ? 35.989 1.819 -34.620 1.00 97.62 267 GLN A C 1
ATOM 2158 O O . GLN A 1 267 ? 36.701 1.817 -35.627 1.00 97.62 267 GLN A O 1
ATOM 2163 N N . THR A 1 268 ? 34.658 1.844 -34.707 1.00 97.56 268 THR A N 1
ATOM 2164 C CA . THR A 1 268 ? 33.940 1.911 -35.986 1.00 97.56 268 THR A CA 1
ATOM 2165 C C . THR A 1 268 ? 34.240 3.218 -36.715 1.00 97.56 268 THR A C 1
ATOM 2167 O O . THR A 1 268 ? 34.496 3.198 -37.920 1.00 97.56 268 THR A O 1
ATOM 2170 N N . LEU A 1 269 ? 34.263 4.343 -35.996 1.00 97.19 269 LEU A N 1
ATOM 2171 C CA . LEU A 1 269 ? 34.591 5.651 -36.560 1.00 97.19 269 LEU A CA 1
ATOM 2172 C C . LEU A 1 269 ? 36.037 5.689 -37.079 1.00 97.19 269 LEU A C 1
ATOM 2174 O O . LEU A 1 269 ? 36.279 6.128 -38.204 1.00 97.19 269 LEU A O 1
ATOM 2178 N N . GLU A 1 270 ? 36.997 5.166 -36.311 1.00 97.88 270 GLU A N 1
ATOM 2179 C CA . GLU A 1 270 ? 38.394 5.064 -36.753 1.00 97.88 270 GLU A CA 1
ATOM 2180 C C . GLU A 1 270 ? 38.540 4.234 -38.035 1.00 97.88 270 GLU A C 1
ATOM 2182 O O . GLU A 1 270 ? 39.276 4.606 -38.956 1.00 97.88 270 GLU A O 1
ATOM 2187 N N . LEU A 1 271 ? 37.840 3.098 -38.111 1.00 96.56 271 LEU A N 1
ATOM 2188 C CA . LEU A 1 271 ? 37.854 2.241 -39.293 1.00 96.56 271 LEU A CA 1
ATOM 2189 C C . LEU A 1 271 ? 37.218 2.931 -40.503 1.00 96.56 271 LEU A C 1
ATOM 2191 O O . LEU A 1 271 ? 37.756 2.817 -41.604 1.00 96.56 271 LEU A O 1
ATOM 2195 N N . GLN A 1 272 ? 36.134 3.690 -40.318 1.00 97.31 272 GLN A N 1
ATOM 2196 C CA . GLN A 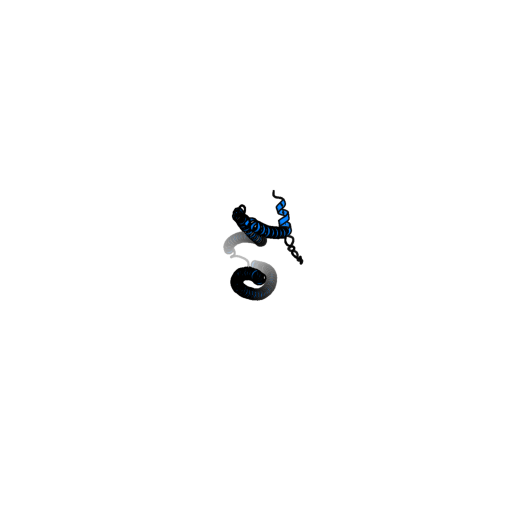1 272 ? 35.530 4.489 -41.390 1.00 97.31 272 GLN A CA 1
ATOM 2197 C C . GLN A 1 272 ? 36.510 5.525 -41.954 1.00 97.31 272 GLN A C 1
ATOM 2199 O O . GLN A 1 272 ? 36.630 5.651 -43.175 1.00 97.31 272 GLN A O 1
ATOM 2204 N N . VAL A 1 273 ? 37.268 6.212 -41.091 1.00 97.56 273 VAL A N 1
ATOM 2205 C CA . VAL A 1 273 ? 38.304 7.165 -41.524 1.00 97.56 273 VAL A CA 1
ATOM 2206 C C . VAL A 1 273 ? 39.394 6.461 -42.334 1.00 97.56 273 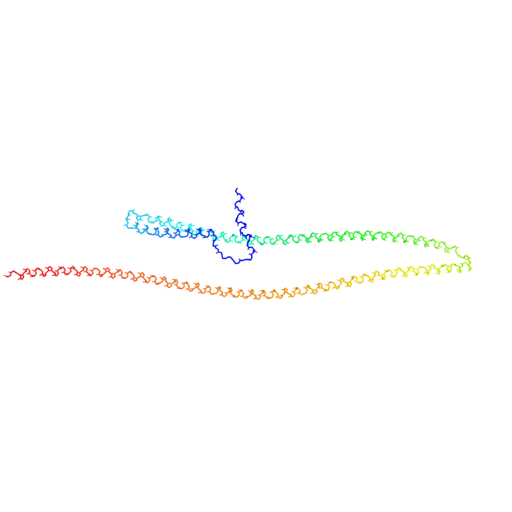VAL A C 1
ATOM 2208 O O . VAL A 1 273 ? 39.755 6.931 -43.415 1.00 97.56 273 VAL A O 1
ATOM 2211 N N . LYS A 1 274 ? 39.888 5.307 -41.868 1.00 96.75 274 LYS A N 1
ATOM 2212 C CA . LYS A 1 274 ? 40.889 4.511 -42.605 1.00 96.75 274 LYS A CA 1
ATOM 2213 C C . LYS A 1 274 ? 40.363 4.050 -43.965 1.00 96.75 274 LYS A C 1
ATOM 2215 O O .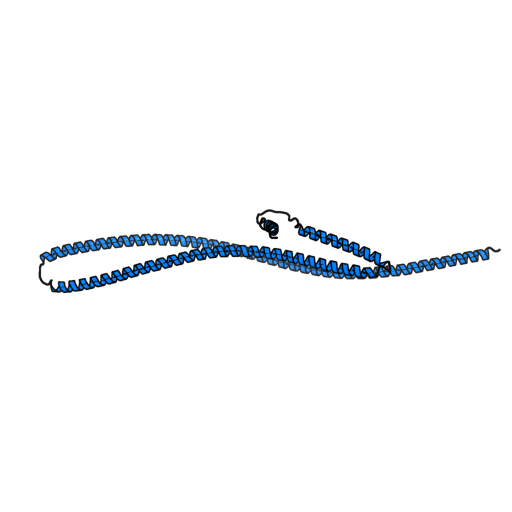 LYS A 1 274 ? 41.078 4.137 -44.960 1.00 96.75 274 LYS A O 1
ATOM 2220 N N . VAL A 1 275 ? 39.106 3.607 -44.036 1.00 96.94 275 VAL A N 1
ATOM 2221 C CA . VAL A 1 275 ? 38.462 3.221 -45.301 1.00 96.94 275 VAL A CA 1
ATOM 2222 C C . VAL A 1 275 ? 38.401 4.406 -46.264 1.00 96.94 275 VAL A C 1
ATOM 2224 O O . VAL A 1 275 ? 38.776 4.248 -47.425 1.00 96.94 275 VAL A O 1
ATOM 2227 N N . MET A 1 276 ? 38.004 5.596 -45.801 1.00 96.56 276 MET A N 1
ATOM 2228 C CA . MET A 1 276 ? 38.010 6.809 -46.630 1.00 96.56 276 MET A CA 1
ATOM 2229 C C . MET A 1 276 ? 39.410 7.150 -47.152 1.00 96.56 276 MET A C 1
ATOM 2231 O O . MET A 1 276 ? 39.566 7.473 -48.330 1.00 96.56 276 MET A O 1
ATOM 2235 N N . GLN A 1 277 ? 40.436 7.049 -46.301 1.00 97.06 277 GLN A N 1
ATOM 2236 C CA . GLN A 1 277 ? 41.824 7.276 -46.708 1.00 97.06 277 GLN A CA 1
ATOM 2237 C C . GLN A 1 277 ? 42.240 6.302 -47.814 1.00 97.06 277 GLN A C 1
ATOM 2239 O O . GLN A 1 277 ? 42.682 6.748 -48.871 1.00 97.06 277 GLN A O 1
ATOM 2244 N N . PHE A 1 278 ? 42.016 4.996 -47.627 1.00 96.12 278 PHE A N 1
ATOM 2245 C CA . PHE A 1 278 ? 42.339 3.992 -48.644 1.00 96.12 278 PHE A CA 1
ATOM 2246 C C . PHE A 1 278 ? 41.559 4.190 -49.946 1.00 96.12 278 PHE A C 1
ATOM 2248 O O . PHE A 1 278 ? 42.125 4.039 -51.027 1.00 96.12 278 PHE A O 1
ATOM 2255 N N . GLN A 1 279 ? 40.279 4.565 -49.876 1.00 96.25 279 GLN A N 1
ATOM 2256 C CA . GLN A 1 279 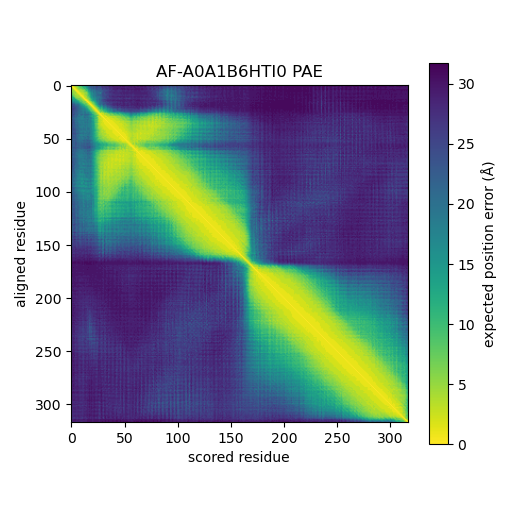? 39.485 4.883 -51.064 1.00 96.25 279 GLN A CA 1
ATOM 2257 C C . GLN A 1 279 ? 40.081 6.053 -51.856 1.00 96.25 279 GLN A C 1
ATOM 2259 O O . GLN A 1 279 ? 40.127 5.989 -53.087 1.00 96.25 279 GLN A O 1
ATOM 2264 N N . ASN A 1 280 ? 40.568 7.093 -51.175 1.00 95.50 280 ASN A N 1
ATOM 2265 C CA . ASN A 1 280 ? 41.241 8.217 -51.825 1.00 95.50 280 ASN A CA 1
ATOM 2266 C C . ASN A 1 280 ? 42.559 7.781 -52.476 1.00 95.50 280 ASN A C 1
ATOM 2268 O O . ASN A 1 280 ? 42.773 8.076 -53.649 1.00 95.50 280 ASN A O 1
ATOM 2272 N N . THR A 1 281 ? 43.382 6.988 -51.782 1.00 96.31 281 THR A N 1
ATOM 2273 C CA . THR A 1 281 ? 44.633 6.459 -52.351 1.00 96.31 281 THR A CA 1
ATOM 2274 C C . THR A 1 281 ? 44.371 5.603 -53.593 1.00 96.31 281 THR A C 1
ATOM 2276 O O . THR A 1 281 ? 45.064 5.725 -54.599 1.00 96.31 281 THR A O 1
ATOM 2279 N N . VAL A 1 282 ? 43.328 4.765 -53.571 1.00 95.88 282 VAL A N 1
ATOM 2280 C CA . VAL A 1 282 ? 42.924 3.959 -54.735 1.00 95.88 282 VAL A CA 1
ATOM 2281 C C . VAL A 1 282 ? 42.489 4.844 -55.905 1.00 95.88 282 VAL A C 1
ATOM 2283 O O . VAL A 1 282 ? 42.846 4.551 -57.046 1.00 95.88 282 VAL A O 1
ATOM 2286 N N . LYS A 1 283 ? 41.742 5.929 -55.654 1.00 96.81 283 LYS A N 1
ATOM 2287 C CA . LYS A 1 283 ? 41.360 6.892 -56.702 1.00 96.81 283 LYS A CA 1
ATOM 2288 C C . LYS A 1 283 ? 42.584 7.570 -57.323 1.00 96.81 283 LYS A C 1
ATOM 2290 O O . LYS A 1 283 ? 42.665 7.653 -58.546 1.00 96.81 283 LYS A O 1
ATOM 2295 N N . GLU A 1 284 ? 43.538 8.006 -56.506 1.00 95.69 284 GLU A N 1
ATOM 2296 C CA . GLU A 1 284 ? 44.785 8.625 -56.972 1.00 95.69 284 GLU A CA 1
ATOM 2297 C C . GLU A 1 284 ? 45.627 7.655 -57.810 1.00 95.69 284 GLU A C 1
ATOM 2299 O O . GLU A 1 284 ? 46.054 8.005 -58.910 1.00 95.69 284 GLU A O 1
ATOM 2304 N N . MET A 1 285 ? 45.804 6.414 -57.343 1.00 93.75 285 MET A N 1
ATOM 2305 C CA . MET A 1 285 ? 46.530 5.382 -58.092 1.00 93.75 285 MET A CA 1
ATOM 2306 C C . MET A 1 285 ? 45.875 5.079 -59.443 1.00 93.75 285 MET A C 1
ATOM 2308 O O . MET A 1 285 ? 46.583 4.959 -60.441 1.00 93.75 285 MET A O 1
ATOM 2312 N N . LYS A 1 286 ? 44.537 4.996 -59.502 1.00 96.00 286 LYS A N 1
ATOM 2313 C CA . LYS A 1 286 ? 43.809 4.827 -60.771 1.00 96.00 286 LYS A CA 1
ATOM 2314 C C . LYS A 1 286 ? 44.084 5.986 -61.729 1.00 96.00 286 LYS A C 1
ATOM 2316 O O . LYS A 1 286 ? 44.482 5.744 -62.860 1.00 96.00 286 LYS A O 1
ATOM 2321 N N . ALA A 1 287 ? 43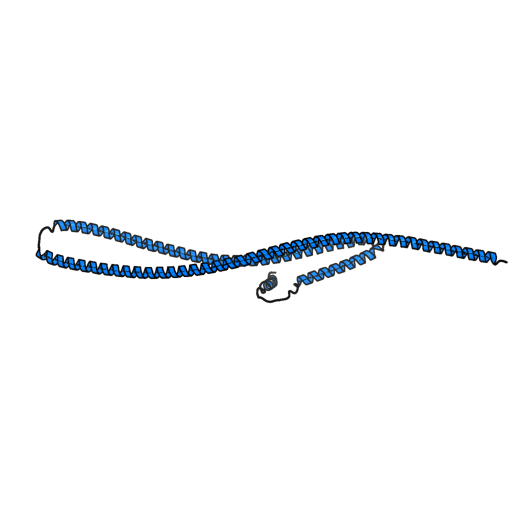.990 7.229 -61.254 1.00 95.50 287 ALA A N 1
ATOM 2322 C CA . ALA A 1 287 ? 44.269 8.404 -62.078 1.00 95.50 287 ALA A CA 1
ATOM 2323 C C . ALA A 1 287 ? 45.719 8.442 -62.604 1.00 95.50 287 ALA A C 1
ATOM 2325 O O . ALA A 1 287 ? 45.963 8.889 -63.726 1.00 95.50 287 ALA A O 1
ATOM 2326 N N . VAL A 1 288 ? 46.696 7.984 -61.812 1.00 95.88 288 VAL A N 1
ATOM 2327 C CA . VAL A 1 288 ? 48.092 7.839 -62.263 1.00 95.88 288 VAL A CA 1
ATOM 2328 C C . VAL A 1 288 ? 48.225 6.729 -63.308 1.00 95.88 288 VAL A C 1
ATOM 2330 O O . VAL A 1 288 ? 48.867 6.949 -64.334 1.00 95.88 288 VAL A O 1
ATOM 2333 N N . SER A 1 289 ? 47.599 5.572 -63.082 1.00 94.75 289 SER A N 1
ATOM 2334 C CA . SER A 1 289 ? 47.593 4.452 -64.029 1.00 94.75 289 SER A CA 1
ATOM 2335 C C . SER A 1 289 ? 47.002 4.860 -65.378 1.00 94.75 289 SER A C 1
ATOM 2337 O O . SER A 1 289 ? 47.606 4.588 -66.411 1.00 94.75 289 SER A O 1
ATOM 2339 N N . ASP A 1 290 ? 45.874 5.572 -65.387 1.00 95.38 290 ASP A N 1
ATOM 2340 C CA . ASP A 1 290 ? 45.218 6.028 -66.619 1.00 95.38 290 ASP A CA 1
ATOM 2341 C C . ASP A 1 290 ? 46.130 6.977 -67.419 1.00 95.38 290 ASP A C 1
ATOM 2343 O O . ASP A 1 290 ? 46.292 6.832 -68.632 1.00 95.38 290 ASP A O 1
ATOM 2347 N N . LYS A 1 291 ? 46.827 7.899 -66.735 1.00 95.44 291 LYS A N 1
ATOM 2348 C CA . LYS A 1 291 ? 47.841 8.772 -67.360 1.00 95.44 291 LYS A CA 1
ATOM 2349 C C . LYS A 1 291 ? 49.010 7.981 -67.949 1.00 95.44 291 LYS A C 1
ATOM 2351 O O . LYS A 1 291 ? 49.516 8.334 -69.018 1.00 95.44 291 LYS A O 1
ATOM 2356 N N . GLN A 1 292 ? 49.469 6.937 -67.259 1.00 94.56 292 GLN A N 1
ATOM 2357 C CA . GLN A 1 292 ? 50.537 6.066 -67.753 1.00 94.56 292 GLN A CA 1
ATOM 2358 C C . GLN A 1 292 ? 50.094 5.290 -68.995 1.00 94.56 292 GLN A C 1
ATOM 2360 O O . GLN A 1 292 ? 50.819 5.305 -69.988 1.00 94.56 292 GLN A O 1
ATOM 2365 N N . VAL A 1 293 ? 48.897 4.693 -68.978 1.00 95.31 293 VAL A N 1
ATOM 2366 C CA . VAL A 1 293 ? 48.307 4.002 -70.138 1.00 95.31 293 VAL A CA 1
ATOM 2367 C C . VAL A 1 293 ? 48.233 4.946 -71.335 1.00 95.31 293 VAL A C 1
ATOM 2369 O O . VAL A 1 293 ? 48.741 4.614 -72.403 1.00 95.31 293 VAL A O 1
ATOM 2372 N N . GLN A 1 294 ? 47.735 6.168 -71.146 1.00 94.94 294 GLN A N 1
ATOM 2373 C CA . GLN A 1 294 ? 47.644 7.143 -72.233 1.00 94.94 294 GLN A CA 1
ATOM 2374 C C . GLN A 1 294 ? 49.019 7.590 -72.759 1.00 94.94 294 GLN A C 1
ATOM 2376 O O . GLN A 1 294 ? 49.196 7.835 -73.953 1.00 94.94 294 GLN A O 1
ATOM 2381 N N . THR A 1 295 ? 50.029 7.669 -71.889 1.00 94.31 295 THR A N 1
ATOM 2382 C CA . THR A 1 295 ? 51.414 7.948 -72.302 1.00 94.31 295 THR A CA 1
ATOM 2383 C C . THR A 1 295 ? 51.989 6.794 -73.127 1.00 94.31 295 THR A C 1
ATOM 2385 O O . THR A 1 295 ? 52.620 7.042 -74.153 1.00 94.31 295 THR A O 1
ATOM 2388 N N . ILE A 1 296 ? 51.739 5.545 -72.721 1.00 93.06 296 ILE A N 1
ATOM 2389 C CA . ILE A 1 296 ? 52.148 4.340 -73.459 1.00 93.06 296 ILE A CA 1
ATOM 2390 C C . ILE A 1 296 ? 51.471 4.299 -74.832 1.00 93.06 296 ILE A C 1
ATOM 2392 O O . ILE A 1 296 ? 52.153 4.093 -75.834 1.00 93.06 296 ILE A O 1
ATOM 2396 N N . GLU A 1 297 ? 50.163 4.547 -74.907 1.00 94.56 297 GLU A N 1
ATOM 2397 C CA . GLU A 1 297 ? 49.425 4.614 -76.175 1.00 94.56 297 GLU A CA 1
ATOM 2398 C C . GLU A 1 297 ? 50.003 5.681 -77.112 1.00 94.56 297 GLU A C 1
ATOM 2400 O O . GLU A 1 297 ? 50.261 5.404 -78.284 1.00 94.56 297 GLU A O 1
ATOM 2405 N N . ASN A 1 298 ? 50.290 6.878 -76.592 1.00 94.25 298 ASN A N 1
ATOM 2406 C CA . ASN A 1 298 ? 50.912 7.957 -77.361 1.00 94.25 298 ASN A CA 1
ATOM 2407 C C . ASN A 1 298 ? 52.312 7.584 -77.877 1.00 94.25 298 ASN A C 1
ATOM 2409 O O . ASN A 1 298 ? 52.652 7.889 -79.023 1.00 94.25 298 ASN A O 1
ATOM 2413 N N . LEU A 1 299 ? 53.137 6.937 -77.047 1.00 92.38 299 LEU A N 1
ATOM 2414 C CA . LEU A 1 299 ? 54.466 6.469 -77.448 1.00 92.38 299 LEU A CA 1
ATOM 2415 C C . LEU A 1 299 ? 54.376 5.363 -78.505 1.00 92.38 299 LEU A C 1
ATOM 2417 O O . LEU A 1 299 ? 55.097 5.430 -79.497 1.00 92.38 299 LEU A O 1
ATOM 2421 N N . ASN A 1 300 ? 53.453 4.410 -78.351 1.00 93.00 300 ASN A N 1
ATOM 2422 C CA . ASN A 1 300 ? 53.202 3.361 -79.340 1.00 93.00 300 ASN A CA 1
ATOM 2423 C C . ASN A 1 300 ? 52.749 3.942 -80.684 1.00 93.00 300 ASN A C 1
ATOM 2425 O O . ASN A 1 300 ? 53.255 3.535 -81.724 1.00 93.00 300 ASN A O 1
ATOM 2429 N N . GLN A 1 301 ? 51.857 4.938 -80.689 1.00 93.38 301 GLN A N 1
ATOM 2430 C CA . GLN A 1 301 ? 51.458 5.620 -81.926 1.00 93.38 301 GLN A CA 1
ATOM 2431 C C . GLN A 1 301 ? 52.640 6.313 -82.615 1.00 93.38 301 GLN A C 1
ATOM 2433 O O . GLN A 1 301 ? 52.752 6.268 -83.839 1.00 93.38 301 GLN A O 1
ATOM 2438 N N . ARG A 1 302 ? 53.530 6.960 -81.850 1.00 93.00 302 ARG A N 1
ATOM 2439 C CA . ARG A 1 302 ? 54.755 7.567 -82.398 1.00 93.00 302 ARG A CA 1
ATOM 2440 C C . ARG A 1 302 ? 55.714 6.513 -82.946 1.00 93.00 302 ARG A C 1
ATOM 2442 O O . ARG A 1 302 ? 56.288 6.734 -84.005 1.00 93.00 302 ARG A O 1
ATOM 2449 N N . LEU A 1 303 ? 55.859 5.386 -82.251 1.00 90.00 303 LEU A N 1
ATOM 2450 C CA . LEU A 1 303 ? 56.689 4.266 -82.686 1.00 90.00 303 LEU A CA 1
ATOM 2451 C C . LEU A 1 303 ? 56.192 3.688 -84.017 1.00 90.00 303 LEU A C 1
ATOM 2453 O O . LEU A 1 303 ? 56.997 3.523 -84.926 1.00 90.00 303 LEU A O 1
ATOM 2457 N N . ILE A 1 304 ? 54.882 3.448 -84.149 1.00 91.31 304 ILE A N 1
ATOM 2458 C CA . ILE A 1 304 ? 54.266 2.963 -85.395 1.00 91.31 304 ILE A CA 1
ATOM 2459 C C . ILE A 1 304 ? 54.522 3.953 -86.537 1.00 91.31 304 ILE A C 1
ATOM 2461 O O . ILE A 1 304 ? 55.001 3.553 -87.590 1.00 91.31 304 ILE A O 1
ATOM 2465 N N . LYS A 1 305 ? 54.296 5.256 -86.317 1.00 90.69 305 LYS A N 1
ATOM 2466 C CA . LYS A 1 305 ? 54.570 6.285 -87.338 1.00 90.69 305 LYS A CA 1
ATOM 2467 C C . LYS A 1 305 ? 56.034 6.300 -87.780 1.00 90.69 305 LYS A C 1
ATOM 2469 O O . LYS A 1 305 ? 56.299 6.346 -88.974 1.00 90.69 305 LYS A O 1
ATOM 2474 N N . ALA A 1 306 ? 56.970 6.231 -86.834 1.00 87.31 306 ALA A N 1
ATOM 2475 C CA . ALA A 1 306 ? 58.397 6.180 -87.142 1.00 87.31 306 ALA A CA 1
ATOM 2476 C C . ALA A 1 306 ? 58.782 4.891 -87.894 1.00 87.31 306 ALA A C 1
ATOM 2478 O O . ALA A 1 306 ? 59.623 4.930 -88.789 1.00 87.31 306 ALA A O 1
ATOM 2479 N N . GLN A 1 307 ? 58.160 3.753 -87.567 1.00 86.44 307 GLN A N 1
ATOM 2480 C CA . GLN A 1 307 ? 58.335 2.503 -88.313 1.00 86.44 307 GLN A CA 1
ATOM 2481 C C . GLN A 1 307 ? 57.787 2.605 -89.742 1.00 86.44 307 GLN A C 1
ATOM 2483 O O . GLN A 1 307 ? 58.470 2.172 -90.667 1.00 86.44 307 GLN A O 1
ATOM 2488 N N . ASP A 1 308 ? 56.609 3.202 -89.938 1.00 87.12 308 ASP A N 1
ATOM 2489 C CA . ASP A 1 308 ? 56.019 3.428 -91.265 1.00 87.12 308 ASP A CA 1
ATOM 2490 C C . ASP A 1 308 ? 56.886 4.365 -92.125 1.00 87.12 308 ASP A C 1
ATOM 2492 O O . ASP A 1 308 ? 57.056 4.140 -93.325 1.00 87.12 308 ASP A O 1
ATOM 2496 N N . GLU A 1 309 ? 57.444 5.421 -91.524 1.00 84.62 309 GLU A N 1
ATOM 2497 C CA . GLU A 1 309 ? 58.387 6.342 -92.173 1.00 84.62 309 GLU A CA 1
ATOM 2498 C C . GLU A 1 309 ? 59.680 5.622 -92.574 1.00 84.62 309 GLU A C 1
ATOM 2500 O O . GLU A 1 309 ? 60.090 5.700 -93.731 1.00 84.62 309 GLU A O 1
ATOM 2505 N N . TYR A 1 310 ? 60.264 4.834 -91.666 1.00 81.38 310 TYR A N 1
ATOM 2506 C CA . TYR A 1 310 ? 61.449 4.025 -91.954 1.00 81.38 310 TYR A CA 1
ATOM 2507 C C . TYR A 1 310 ? 61.199 2.993 -93.065 1.00 81.38 310 TYR A C 1
ATOM 2509 O O . TYR A 1 310 ? 62.020 2.835 -93.965 1.00 81.38 310 TYR A O 1
ATOM 2517 N N . GLN A 1 311 ? 60.049 2.310 -93.054 1.00 80.81 311 GLN A N 1
ATOM 2518 C CA . GLN A 1 311 ? 59.671 1.381 -94.124 1.00 80.81 311 GLN A CA 1
ATOM 2519 C C . GLN A 1 311 ? 59.496 2.090 -95.472 1.00 80.81 311 GLN A C 1
ATOM 2521 O O . GLN A 1 311 ? 59.880 1.531 -96.499 1.00 80.81 311 GLN A O 1
ATOM 2526 N N . ARG A 1 312 ? 58.967 3.323 -95.490 1.00 77.69 312 ARG A N 1
ATOM 2527 C CA . ARG A 1 312 ? 58.917 4.146 -96.709 1.00 77.69 312 ARG A CA 1
ATOM 2528 C C . ARG A 1 312 ? 60.303 4.523 -97.216 1.00 77.69 312 ARG A C 1
ATOM 2530 O O . ARG A 1 312 ? 60.503 4.504 -98.420 1.00 77.69 312 ARG A O 1
ATOM 2537 N N . GLU A 1 313 ? 61.243 4.857 -96.339 1.00 73.94 313 GLU A N 1
ATOM 2538 C CA . GLU A 1 313 ? 62.607 5.222 -96.746 1.00 73.94 313 GLU A CA 1
ATOM 2539 C C . GLU A 1 313 ? 63.419 4.015 -97.240 1.00 73.94 313 GLU A C 1
ATOM 2541 O O . GLU A 1 313 ? 64.161 4.128 -98.214 1.00 73.94 313 GLU A O 1
ATOM 2546 N N . VAL A 1 314 ? 63.251 2.843 -96.621 1.00 68.06 314 VAL A N 1
ATOM 2547 C CA . VAL A 1 314 ? 63.959 1.608 -97.007 1.00 68.06 314 VAL A CA 1
ATOM 2548 C C . VAL A 1 314 ? 63.307 0.909 -98.212 1.00 68.06 314 VAL A C 1
ATOM 2550 O O . VAL A 1 314 ? 63.987 0.196 -98.946 1.00 68.06 314 VAL A O 1
ATOM 2553 N N . GLY A 1 315 ? 62.013 1.133 -98.462 1.00 56.84 315 GLY A N 1
ATOM 2554 C CA . GLY A 1 315 ? 61.265 0.585 -99.602 1.00 56.84 315 GLY A CA 1
ATOM 2555 C C . GLY A 1 315 ? 61.377 1.368 -100.922 1.00 56.84 315 GLY A C 1
ATOM 2556 O O . GLY A 1 315 ? 60.651 1.043 -101.857 1.00 56.84 315 GLY A O 1
ATOM 2557 N N . VAL A 1 316 ? 62.236 2.394 -101.007 1.00 49.31 316 VAL A N 1
ATOM 2558 C CA . VAL A 1 316 ? 62.474 3.226 -102.215 1.00 49.31 316 VAL A CA 1
ATOM 2559 C C . VAL A 1 316 ? 63.764 2.817 -102.965 1.00 49.31 316 VAL A C 1
ATOM 2561 O O . VAL A 1 316 ? 64.353 3.604 -103.701 1.00 49.31 316 VAL A O 1
ATOM 2564 N N . VAL A 1 317 ? 64.199 1.561 -102.828 1.00 42.66 317 VAL A N 1
ATOM 2565 C CA . VAL A 1 317 ? 65.200 0.942 -103.728 1.00 42.66 317 VAL A CA 1
ATOM 2566 C C . VAL A 1 317 ? 64.490 0.214 -104.861 1.00 42.66 317 VAL A C 1
ATOM 2568 O O . VAL A 1 317 ? 64.893 0.411 -106.027 1.00 42.66 317 VAL A O 1
#

Sequence (317 aa):
MLRDNKSFLSSITAKSGNSSVREQPAKDEYHIMEIEKEINNCEQTCRTMCADLEHSPLTSRYVAEINRIWDLLNKSHNNSKKLVDIIKDQILTIANTNVKLTVASEASKGEQKNIDKLTQEVQRALRMVDTAHTREQVAQETIENLRQQINRLHSELEAKSRHTDQEGDFSAMAKTKEAQAKERERMVNEILSLRERLSAALSYQEELERKNSSADLRISELQQELENQINEMSKESRFKERFEDEVHRARKELGAKENQIAILNEQTLELQVKVMQFQNTVKEMKAVSDKQVQTIENLNQRLIKAQDEYQREVGVV

Secondary structure (DSSP, 8-state):
--STTHHHHHHHHT--S------PPPHHHHHHHHHHHHHHHHHHHHHHHHHHHHTSTTTHHHHHHHHHHHHHHHHHHHHHHHHHHHHHHHHHHHHHHHHHHHHHHHHHHHHHHHHHHHHHHHHHHHHHHHHHHHHHHHHHHHHHHHHHHHHHHHHHHHHHHTT-SS--HHHHHHHHHHHHHHHHHHHHHHHHHHHHHHHHHHHHHHHHHHHHHHHHHHHHHHHHHHHHHHHHHHHHHHHHHHHHHHHHHHHHHHHHHHHHHHHHHHHHHHHHHHHHHHHHHHHHHHHHHHHHHHHHHHHHHHHHHHHHHHHHHHT--

Mean predicted aligned error: 20.08 Å

Foldseek 3Di:
DPPPVVVVVVVVVPPPDDDDDDDDDDPVVVVLVVVVVVLVVVVVVLVVVQVVQCVDPVRNVCSVVSVVVNVVVVVVSVVVVVVVVVVVVVVVVVVVVVVVVVVVVVVVVVVVVVVVVVVVVVVVVVVVVVVVVVVVVVVVVVVVVVVVVVVVVVVVVVVVVVVPPDDDPPVVVVVVVVVVVVVVVVVVVVVVVVVVVVVVVVVVVVVVVVVVVVVVVVVVVVVVVVVVVVVVVVVVVVVVVVVVVVVVVVVVVVVVVVVVVVVVVVVVVVVVVVVVVVVVVVVVVVVVVVVVVVVVVVVVVVVVVVVVVVCVVVVPD

Organism: NCBI:txid320908

Solvent-accessible surface area (backbone atoms only — not comparable to full-atom values): 17456 Å² total; per-residue (Å²): 144,82,75,72,70,56,66,68,55,55,67,69,70,70,67,87,63,96,69,97,68,87,82,71,78,54,74,69,56,54,53,51,53,50,52,54,52,50,50,55,52,49,50,56,50,52,52,51,52,38,59,63,31,60,79,36,91,89,42,36,72,51,41,62,55,53,52,52,52,48,54,52,51,51,53,50,49,54,50,51,52,53,50,51,53,51,48,54,52,49,52,52,52,50,53,54,49,50,52,53,50,50,54,52,51,54,52,50,55,52,51,50,54,49,51,55,52,52,50,51,52,52,54,51,51,51,54,51,49,54,51,50,51,53,52,49,51,54,49,51,54,50,52,51,52,51,52,53,51,52,53,51,50,51,53,51,48,58,58,48,60,77,67,63,88,72,86,56,80,72,59,49,56,55,50,50,52,52,49,52,49,52,50,51,51,50,52,51,54,48,51,53,53,50,50,52,51,50,53,52,51,51,55,51,47,55,52,49,51,53,52,49,56,54,48,52,53,50,50,53,53,52,51,53,53,50,53,51,51,52,53,50,52,54,52,50,52,53,51,50,52,52,51,52,54,51,51,52,50,52,52,54,52,49,55,53,48,53,53,51,50,53,53,52,51,53,54,50,52,54,49,51,53,52,50,52,52,53,53,50,53,52,52,52,52,48,57,53,48,53,54,50,51,53,50,50,53,53,50,50,54,51,51,52,51,54,48,53,52,50,50,55,67,70,68,72,120